Protein AF-A0A3D0CSY9-F1 (afdb_monomer_lite)

Secondary structure (DSSP, 8-state):
-PPP-----S-SHHHHHHHHHHHHHHHHHHHHTT--TTTS--------------TTT-TTHHHHHHHHHHHHHHS-------S--HHHHHHHHHHHHHHHHHHHHHHHHHHHHHHHHHHHHHHHHHTHHHHHHHHHHHHTTSHHHHT-TT--HHHHHTTHHHHHHHHHHHHHH---GGGGSTTSHHHHHHHHHHHHHHHTT--HHHHHHHHHHHHHHHHHHHHHHHTTT---HHHHHHHHHHHHHHHHHHHHHHHHHHHHHT-

Structure (mmCIF, N/CA/C/O backbone):
data_AF-A0A3D0CSY9-F1
#
_entry.id   AF-A0A3D0CSY9-F1
#
loop_
_atom_site.group_PDB
_atom_site.id
_atom_site.type_symbol
_atom_site.label_atom_id
_atom_site.label_alt_id
_atom_site.label_comp_id
_atom_site.label_asym_id
_atom_site.label_entity_id
_atom_site.label_seq_id
_atom_site.pdbx_PDB_ins_code
_atom_site.Cartn_x
_atom_site.Cartn_y
_atom_site.Cartn_z
_atom_site.occupancy
_atom_site.B_iso_or_equiv
_atom_site.auth_seq_id
_atom_site.auth_comp_id
_atom_site.auth_asym_id
_atom_site.auth_atom_id
_atom_site.pdbx_PDB_model_num
ATOM 1 N N . MET A 1 1 ? -2.923 -11.865 -42.324 1.00 27.36 1 MET A N 1
ATOM 2 C CA . MET A 1 1 ? -2.936 -10.669 -41.457 1.00 27.36 1 MET A CA 1
ATOM 3 C C . MET A 1 1 ? -1.795 -10.825 -40.469 1.00 27.36 1 MET A C 1
ATOM 5 O O . MET A 1 1 ? -1.829 -11.773 -39.698 1.00 27.36 1 MET A O 1
ATOM 9 N N . LEU A 1 2 ? -0.756 -9.997 -40.579 1.00 22.34 2 LEU A N 1
ATOM 10 C CA . LEU A 1 2 ? 0.413 -10.006 -39.688 1.00 22.34 2 LEU A CA 1
ATOM 11 C C . LEU A 1 2 ? 0.236 -8.920 -38.611 1.00 22.34 2 LEU A C 1
ATOM 13 O O . LEU A 1 2 ? -0.351 -7.880 -38.923 1.00 22.34 2 LEU A O 1
ATOM 17 N N . PRO A 1 3 ? 0.710 -9.123 -37.369 1.00 24.83 3 PRO A N 1
ATOM 18 C CA . PRO A 1 3 ? 0.638 -8.100 -36.336 1.00 24.83 3 PRO A CA 1
ATOM 19 C C . PRO A 1 3 ? 1.674 -7.002 -36.612 1.00 24.83 3 PRO A C 1
ATOM 21 O O . PRO A 1 3 ? 2.852 -7.275 -36.816 1.00 24.83 3 PRO A O 1
ATOM 24 N N . THR A 1 4 ? 1.217 -5.751 -36.636 1.00 26.97 4 THR A N 1
ATOM 25 C CA . THR A 1 4 ? 2.061 -4.549 -36.690 1.00 26.97 4 THR A CA 1
ATOM 26 C C . THR A 1 4 ? 2.245 -4.043 -35.264 1.00 26.97 4 THR A C 1
ATOM 28 O O . THR A 1 4 ? 1.255 -3.835 -34.564 1.00 26.97 4 THR A O 1
ATOM 31 N N . ILE A 1 5 ? 3.488 -3.859 -34.823 1.00 30.17 5 ILE A N 1
ATOM 32 C CA . ILE A 1 5 ? 3.811 -3.327 -33.493 1.00 30.17 5 ILE A CA 1
ATOM 33 C C . ILE A 1 5 ? 4.259 -1.877 -33.664 1.00 30.17 5 ILE A C 1
ATOM 35 O O . ILE A 1 5 ? 5.167 -1.586 -34.437 1.00 30.17 5 ILE A O 1
ATOM 39 N N . VAL A 1 6 ? 3.588 -0.967 -32.958 1.00 35.00 6 VAL A N 1
ATOM 40 C CA . VAL A 1 6 ? 3.852 0.476 -32.972 1.00 35.00 6 VAL A CA 1
ATOM 41 C C . VAL A 1 6 ? 4.365 0.876 -31.594 1.00 35.00 6 VAL A C 1
ATOM 43 O O . VAL A 1 6 ? 3.662 0.692 -30.603 1.00 35.00 6 VAL A O 1
ATOM 46 N N . VAL A 1 7 ? 5.564 1.455 -31.530 1.00 29.94 7 VAL A N 1
ATOM 47 C CA . VAL A 1 7 ? 6.061 2.154 -30.337 1.00 29.94 7 VAL A CA 1
ATOM 48 C C . VAL A 1 7 ? 5.553 3.596 -30.408 1.00 29.94 7 VAL A C 1
ATOM 50 O O . VAL A 1 7 ? 5.849 4.321 -31.358 1.00 29.94 7 VAL A O 1
ATOM 53 N N . VAL A 1 8 ? 4.718 4.003 -29.450 1.00 31.03 8 VAL A N 1
ATOM 54 C CA . VAL A 1 8 ? 4.188 5.372 -29.369 1.00 31.03 8 VAL A CA 1
ATOM 55 C C . VAL A 1 8 ? 5.077 6.185 -28.431 1.00 31.03 8 VAL A C 1
ATOM 57 O O . VAL A 1 8 ? 5.030 6.004 -27.220 1.00 31.03 8 VAL A O 1
ATOM 60 N N . SER A 1 9 ? 5.866 7.100 -28.995 1.00 29.17 9 SER A N 1
ATOM 61 C CA . SER A 1 9 ? 6.463 8.209 -28.243 1.00 29.17 9 SER A CA 1
ATOM 62 C C . SER A 1 9 ? 5.352 9.192 -27.848 1.00 29.17 9 SER A C 1
ATOM 64 O O . SER A 1 9 ? 4.488 9.520 -28.665 1.00 29.17 9 SER A O 1
ATOM 66 N N . SER A 1 10 ? 5.336 9.638 -26.592 1.00 29.31 10 SER A N 1
ATOM 67 C CA . SER A 1 10 ? 4.286 10.445 -25.950 1.00 29.31 10 SER A CA 1
ATOM 68 C C . SER A 1 10 ? 4.230 11.917 -26.406 1.00 29.31 10 SER A C 1
ATOM 70 O O . SER A 1 10 ? 4.013 12.824 -25.604 1.00 29.31 10 SER A O 1
ATOM 72 N N . HIS A 1 11 ? 4.350 12.175 -27.709 1.00 32.16 11 HIS A N 1
ATOM 73 C CA . HIS A 1 11 ? 4.111 13.484 -28.326 1.00 32.16 11 HIS A CA 1
ATOM 74 C C . HIS A 1 11 ? 3.136 13.357 -29.500 1.00 32.16 11 HIS A C 1
ATOM 76 O O . HIS A 1 11 ? 3.512 13.301 -30.669 1.00 32.16 11 HIS A O 1
ATOM 82 N N . VAL A 1 12 ? 1.845 13.305 -29.164 1.00 37.88 12 VAL A N 1
ATOM 83 C CA . VAL A 1 12 ? 0.735 13.226 -30.128 1.00 37.88 12 VAL A CA 1
ATOM 84 C C . VAL A 1 12 ? 0.585 14.530 -30.931 1.00 37.88 12 VAL A C 1
ATOM 86 O O . VAL A 1 12 ? 0.255 14.474 -32.110 1.00 37.88 12 VAL A O 1
ATOM 89 N N . GLU A 1 13 ? 0.934 15.689 -30.366 1.00 37.72 13 GLU A N 1
ATOM 90 C CA . GLU A 1 13 ? 0.784 16.992 -31.044 1.00 37.72 13 GLU A CA 1
ATOM 91 C C . GLU A 1 13 ? 1.859 17.268 -32.111 1.00 37.72 13 GLU A C 1
ATOM 93 O O . GLU A 1 13 ? 1.601 17.964 -33.090 1.00 37.72 13 GLU A O 1
ATOM 98 N N . ALA A 1 14 ? 3.041 16.650 -32.011 1.00 42.22 14 ALA A N 1
ATOM 99 C CA . ALA A 1 14 ? 4.079 16.774 -33.042 1.00 42.22 14 ALA A CA 1
ATOM 100 C C . ALA A 1 14 ? 3.733 16.005 -34.336 1.00 42.22 14 ALA A C 1
ATOM 102 O O . ALA A 1 14 ? 4.361 16.208 -35.376 1.00 42.22 14 ALA A O 1
ATOM 103 N N . ARG A 1 15 ? 2.735 15.114 -34.287 1.00 42.78 15 ARG A N 1
ATOM 104 C CA . ARG A 1 15 ? 2.403 14.184 -35.373 1.00 42.78 15 ARG A CA 1
ATOM 105 C C . ARG A 1 15 ? 1.514 14.806 -36.446 1.00 42.78 15 ARG A C 1
ATOM 107 O O . ARG A 1 15 ? 1.742 14.545 -37.623 1.00 42.78 15 ARG A O 1
ATOM 114 N N . GLU A 1 16 ? 0.558 15.657 -36.074 1.00 44.66 16 GLU A N 1
ATOM 115 C CA . GLU A 1 16 ? -0.307 16.339 -37.050 1.00 44.66 16 GLU A CA 1
ATOM 116 C C . GLU A 1 16 ? 0.480 17.364 -37.875 1.00 44.66 16 GLU A C 1
ATOM 118 O O . GLU A 1 16 ? 0.351 17.402 -39.098 1.00 44.66 16 GLU A O 1
ATOM 123 N N . GLY A 1 17 ? 1.386 18.110 -37.231 1.00 45.28 17 GLY A N 1
ATOM 124 C CA . GLY A 1 17 ? 2.279 19.047 -37.915 1.00 45.28 17 GLY A CA 1
ATOM 125 C C . GLY A 1 17 ? 3.259 18.356 -38.867 1.00 45.28 17 GLY A C 1
ATOM 126 O O . GLY A 1 17 ? 3.481 18.837 -39.977 1.00 45.28 17 GLY A O 1
ATOM 127 N N . LEU A 1 18 ? 3.807 17.200 -38.478 1.00 42.38 18 LEU A N 1
ATOM 128 C CA . LEU A 1 18 ? 4.742 16.445 -39.317 1.00 42.38 18 LEU A CA 1
ATOM 129 C C . LEU A 1 18 ? 4.043 15.795 -40.521 1.00 42.38 18 LEU A C 1
ATOM 131 O O . LEU A 1 18 ? 4.574 15.842 -41.627 1.00 42.38 18 LEU A O 1
ATOM 135 N N . VAL A 1 19 ? 2.840 15.242 -40.334 1.00 45.12 19 VAL A N 1
ATOM 136 C CA . VAL A 1 19 ? 2.043 14.669 -41.433 1.00 45.12 19 VAL A CA 1
ATOM 137 C C . VAL A 1 19 ? 1.603 15.758 -42.412 1.00 45.12 19 VAL A C 1
ATOM 139 O O . VAL A 1 19 ? 1.716 15.553 -43.618 1.00 45.12 19 VAL A O 1
ATOM 142 N N . ALA A 1 20 ? 1.179 16.927 -41.921 1.00 52.41 20 ALA A N 1
ATOM 143 C CA . ALA A 1 20 ? 0.855 18.072 -42.772 1.00 52.41 20 ALA A CA 1
ATOM 144 C C . ALA A 1 20 ? 2.084 18.561 -43.561 1.00 52.41 20 ALA A C 1
ATOM 146 O O . ALA A 1 20 ? 2.010 18.726 -44.775 1.00 52.41 20 ALA A O 1
ATOM 147 N N . THR A 1 21 ? 3.239 18.683 -42.898 1.00 49.97 21 THR A N 1
ATOM 148 C CA . THR A 1 21 ? 4.497 19.123 -43.528 1.00 49.97 21 THR A CA 1
ATOM 149 C C . THR A 1 21 ? 4.977 18.144 -44.602 1.00 49.97 21 THR A C 1
ATOM 151 O O . THR A 1 21 ? 5.416 18.561 -45.672 1.00 49.97 21 THR A O 1
ATOM 154 N N . LEU A 1 22 ? 4.872 16.836 -44.354 1.00 43.09 22 LEU A N 1
ATOM 155 C CA . LEU A 1 22 ? 5.245 15.805 -45.326 1.00 43.09 22 LEU A CA 1
ATOM 156 C C . LEU A 1 22 ? 4.270 15.751 -46.510 1.00 43.09 22 LEU A C 1
ATOM 158 O O . LEU A 1 22 ? 4.706 15.525 -47.640 1.00 43.09 22 LEU A O 1
ATOM 162 N N . ASN A 1 23 ? 2.978 16.011 -46.278 1.00 49.97 23 ASN A N 1
ATOM 163 C CA . ASN A 1 23 ? 1.992 16.143 -47.351 1.00 49.97 23 ASN A CA 1
ATOM 164 C C . ASN A 1 23 ? 2.289 17.357 -48.235 1.00 49.97 23 ASN A C 1
ATOM 166 O O . ASN A 1 23 ? 2.304 17.216 -49.456 1.00 49.97 23 ASN A O 1
ATOM 170 N N . ASP A 1 24 ? 2.588 18.512 -47.638 1.00 56.09 24 ASP A N 1
ATOM 171 C CA . ASP A 1 24 ? 2.917 19.738 -48.372 1.00 56.09 24 ASP A CA 1
ATOM 172 C C . ASP A 1 24 ? 4.216 19.586 -49.179 1.00 56.09 24 ASP A C 1
ATOM 174 O O . ASP A 1 24 ? 4.286 19.993 -50.341 1.00 56.09 24 ASP A O 1
ATOM 178 N N . GLN A 1 25 ? 5.231 18.926 -48.612 1.00 53.69 25 GLN A N 1
ATOM 179 C CA . GLN A 1 25 ? 6.481 18.624 -49.316 1.00 53.69 25 GLN A CA 1
ATOM 180 C C . GLN A 1 25 ? 6.276 17.639 -50.476 1.00 53.69 25 GLN A C 1
ATOM 182 O O . GLN A 1 25 ? 6.842 17.839 -51.553 1.00 53.69 25 GLN A O 1
ATOM 187 N N . CYS A 1 26 ? 5.431 16.617 -50.305 1.00 44.22 26 CYS A N 1
ATOM 188 C CA . CYS A 1 26 ? 5.071 15.704 -51.394 1.00 44.22 26 CYS A CA 1
ATOM 189 C C . CYS A 1 26 ? 4.273 16.413 -52.496 1.00 44.22 26 CYS A C 1
ATOM 191 O O . CYS A 1 26 ? 4.524 16.178 -53.679 1.00 44.22 26 CYS A O 1
ATOM 193 N N . HIS A 1 27 ? 3.359 17.316 -52.131 1.00 53.28 27 HIS A N 1
ATOM 194 C CA . HIS A 1 27 ? 2.588 18.108 -53.091 1.00 53.28 27 HIS A CA 1
ATOM 195 C C . HIS A 1 27 ? 3.493 19.035 -53.916 1.00 53.28 27 HIS A C 1
ATOM 197 O O . HIS A 1 27 ? 3.396 19.063 -55.145 1.00 53.28 27 HIS A O 1
ATOM 203 N N . GLY A 1 28 ? 4.430 19.732 -53.263 1.00 51.97 28 GLY A N 1
ATOM 204 C CA . GLY A 1 28 ? 5.412 20.588 -53.936 1.00 51.97 28 GLY A CA 1
ATOM 205 C C . GLY A 1 28 ? 6.369 19.812 -54.852 1.00 51.97 28 GLY A C 1
ATOM 206 O O . GLY A 1 28 ? 6.711 20.273 -55.945 1.00 51.97 28 GLY A O 1
ATOM 207 N N . ALA A 1 29 ? 6.756 18.595 -54.460 1.00 42.53 29 ALA A N 1
ATOM 208 C CA . ALA A 1 29 ? 7.585 17.721 -55.287 1.00 42.53 29 ALA A CA 1
ATOM 209 C C . ALA A 1 29 ? 6.836 17.200 -56.531 1.00 42.53 29 ALA A C 1
ATOM 211 O O . ALA A 1 29 ? 7.420 17.161 -57.611 1.00 42.53 29 ALA A O 1
ATOM 212 N N . CYS A 1 30 ? 5.540 16.878 -56.428 1.00 42.31 30 CYS A N 1
ATOM 213 C CA . CYS A 1 30 ? 4.738 16.452 -57.585 1.00 42.31 30 CYS A CA 1
ATOM 214 C C . CYS A 1 30 ? 4.553 17.588 -58.602 1.00 42.31 30 CYS A C 1
ATOM 216 O O . CYS A 1 30 ? 4.725 17.382 -59.804 1.00 42.31 30 CYS A O 1
ATOM 218 N N . GLN A 1 31 ? 4.296 18.808 -58.118 1.00 52.56 31 GLN A N 1
ATOM 219 C CA . GLN A 1 31 ? 4.140 19.987 -58.975 1.00 52.56 31 GLN A CA 1
ATOM 220 C C . GLN A 1 31 ? 5.432 20.360 -59.712 1.00 52.56 31 GLN A C 1
ATOM 222 O O . GLN A 1 31 ? 5.382 20.712 -60.889 1.00 52.56 31 GLN A O 1
ATOM 227 N N . SER A 1 32 ? 6.597 20.246 -59.061 1.00 45.41 32 SER A N 1
ATOM 228 C CA . SER A 1 32 ? 7.883 20.556 -59.709 1.00 45.41 32 SER A CA 1
ATOM 229 C C . SER A 1 32 ? 8.293 19.534 -60.779 1.00 45.41 32 SER A C 1
ATOM 231 O O . SER A 1 32 ? 9.067 19.867 -61.676 1.00 45.41 32 SER A O 1
ATOM 233 N N . LEU A 1 33 ? 7.729 18.323 -60.732 1.00 46.12 33 LEU A N 1
ATOM 234 C CA . LEU A 1 33 ? 7.946 17.252 -61.710 1.00 46.12 33 LEU A CA 1
ATOM 235 C C . LEU A 1 33 ? 6.864 17.186 -62.804 1.00 46.12 33 LEU A C 1
ATOM 237 O O . LEU A 1 33 ? 6.939 16.322 -63.675 1.00 46.12 33 LEU A O 1
ATOM 241 N N . GLY A 1 34 ? 5.873 18.087 -62.783 1.00 53.28 34 GLY A N 1
ATOM 242 C CA . GLY A 1 34 ? 4.778 18.113 -63.760 1.00 53.28 34 GLY A CA 1
ATOM 243 C C . GLY A 1 34 ? 3.809 16.931 -63.648 1.00 53.28 34 GLY A C 1
ATOM 244 O O . GLY A 1 34 ? 3.125 16.616 -64.620 1.00 53.28 34 GLY A O 1
ATOM 245 N N . LEU A 1 35 ? 3.771 16.268 -62.488 1.00 43.28 35 LEU A N 1
ATOM 246 C CA . LEU A 1 35 ? 2.858 15.163 -62.201 1.00 43.28 35 LEU A CA 1
ATOM 247 C C . LEU A 1 35 ? 1.544 15.708 -61.629 1.00 43.28 35 LEU A C 1
ATOM 249 O O . LEU A 1 35 ? 1.558 16.649 -60.831 1.00 43.28 35 LEU A O 1
ATOM 253 N N . ASP A 1 36 ? 0.415 15.114 -62.021 1.00 50.59 36 ASP A N 1
ATOM 254 C CA . ASP A 1 36 ? -0.891 15.471 -61.468 1.00 50.59 36 ASP A CA 1
ATOM 255 C C . ASP A 1 36 ? -0.938 15.059 -59.980 1.00 50.59 36 ASP A C 1
ATOM 257 O O . ASP A 1 36 ? -0.748 13.882 -59.663 1.00 50.59 36 ASP A O 1
ATOM 261 N N . PRO A 1 37 ? -1.183 15.987 -59.035 1.00 48.94 37 PRO A N 1
ATOM 262 C CA . PRO A 1 37 ? -1.260 15.661 -57.612 1.00 48.94 37 PRO A CA 1
ATOM 263 C C . PRO A 1 37 ? -2.362 14.650 -57.263 1.00 48.94 37 PRO A C 1
ATOM 265 O O . PRO A 1 37 ? -2.338 14.083 -56.173 1.00 48.94 37 PRO A O 1
ATOM 268 N N . SER A 1 38 ? -3.327 14.420 -58.161 1.00 54.28 38 SER A N 1
ATOM 269 C CA . SER A 1 38 ? -4.357 13.389 -58.009 1.00 54.28 38 SER A CA 1
ATOM 270 C C . SER A 1 38 ? -3.881 11.969 -58.362 1.00 54.28 38 SER A C 1
ATOM 272 O O . SER A 1 38 ? -4.489 11.008 -57.886 1.00 54.28 38 SER A O 1
ATOM 274 N N . ASP A 1 39 ? -2.761 11.829 -59.089 1.00 43.53 39 ASP A N 1
ATOM 275 C CA . ASP A 1 39 ? -2.081 10.550 -59.368 1.00 43.53 39 ASP A CA 1
ATOM 276 C C . ASP A 1 39 ? -1.127 10.126 -58.238 1.00 43.53 39 ASP A C 1
ATOM 278 O O . ASP A 1 39 ? -0.726 8.959 -58.159 1.00 43.53 39 ASP A O 1
ATOM 282 N N . ALA A 1 40 ? -0.792 11.039 -57.318 1.00 51.06 40 ALA A N 1
ATOM 283 C CA . ALA A 1 40 ? -0.202 10.682 -56.035 1.00 51.06 40 ALA A CA 1
ATOM 284 C C . ALA A 1 40 ? -1.276 9.942 -55.232 1.00 51.06 40 ALA A C 1
ATOM 286 O O . ALA A 1 40 ? -2.061 10.549 -54.502 1.00 51.06 40 ALA A O 1
ATOM 287 N N . GLY A 1 41 ? -1.367 8.625 -55.454 1.00 42.47 41 GLY A N 1
ATOM 288 C CA . GLY A 1 41 ? -2.376 7.763 -54.857 1.00 42.47 41 GLY A CA 1
ATOM 289 C C . GLY A 1 41 ? -2.563 8.129 -53.394 1.00 42.47 41 GLY A C 1
ATOM 290 O O . GLY A 1 41 ? -1.574 8.194 -52.661 1.00 42.47 41 GLY A O 1
ATOM 291 N N . ARG A 1 42 ? -3.818 8.429 -53.010 1.00 40.38 42 ARG A N 1
ATOM 292 C CA . ARG A 1 42 ? -4.222 8.723 -51.627 1.00 40.38 42 ARG A CA 1
ATOM 293 C C . ARG A 1 42 ? -3.364 7.867 -50.716 1.00 40.38 42 ARG A C 1
ATOM 295 O O . ARG A 1 42 ? -3.511 6.644 -50.770 1.00 40.38 42 ARG A O 1
ATOM 302 N N . VAL A 1 43 ? -2.473 8.494 -49.942 1.00 39.41 43 VAL A N 1
ATOM 303 C CA . VAL A 1 43 ? -1.757 7.815 -48.863 1.00 39.41 43 VAL A CA 1
ATOM 304 C C . VAL A 1 43 ? -2.846 7.065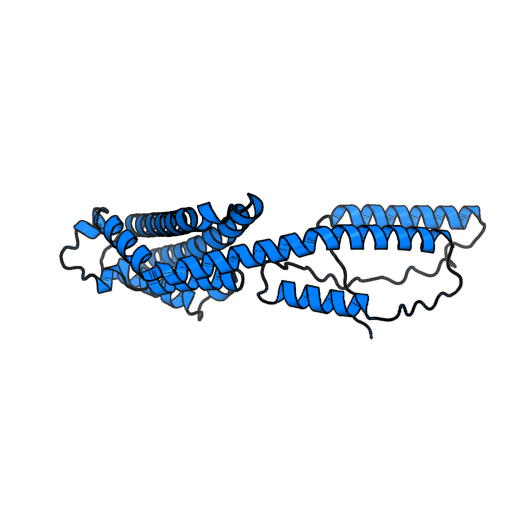 -48.124 1.00 39.41 43 VAL A C 1
ATOM 306 O O . VAL A 1 43 ? -3.759 7.697 -47.585 1.00 39.41 43 VAL A O 1
ATOM 309 N N . ALA A 1 44 ? -2.847 5.735 -48.267 1.00 32.56 44 ALA A N 1
ATOM 310 C CA . ALA A 1 44 ? -3.861 4.892 -47.669 1.00 32.56 44 ALA A CA 1
ATOM 311 C C . ALA A 1 44 ? -3.955 5.353 -46.225 1.00 32.56 44 ALA A C 1
ATOM 313 O O . ALA A 1 44 ? -2.909 5.515 -45.597 1.00 32.56 44 ALA A O 1
ATOM 314 N N . GLU A 1 45 ? -5.164 5.677 -45.770 1.00 33.81 45 GLU A N 1
ATOM 315 C CA . GLU A 1 45 ? -5.426 6.149 -44.418 1.00 33.81 45 GLU A CA 1
ATOM 316 C C . GLU A 1 45 ? -4.835 5.109 -43.461 1.00 33.81 45 GLU A C 1
ATOM 318 O O . GLU A 1 45 ? -5.443 4.086 -43.145 1.00 33.81 45 GLU A O 1
ATOM 323 N N . TYR A 1 46 ? -3.572 5.316 -43.096 1.00 34.53 46 TYR A N 1
ATOM 324 C CA . TYR A 1 46 ? -2.827 4.435 -42.236 1.00 34.53 46 TYR A CA 1
ATOM 325 C C . TYR A 1 46 ? -3.365 4.779 -40.866 1.00 34.53 46 TYR A C 1
ATOM 327 O O . TYR A 1 46 ? -2.966 5.768 -40.258 1.00 34.53 46 TYR A O 1
ATOM 335 N N . LYS A 1 47 ? -4.365 4.018 -40.428 1.00 28.50 47 LYS A N 1
ATOM 336 C CA . LYS A 1 47 ? -4.781 3.988 -39.034 1.00 28.50 47 LYS A CA 1
ATOM 337 C C . LYS A 1 47 ? -3.824 3.042 -38.322 1.00 28.50 47 LYS A C 1
ATOM 339 O O . LYS A 1 47 ? -4.057 1.833 -38.365 1.00 28.50 47 LYS A O 1
ATOM 344 N N . PRO A 1 48 ? -2.739 3.530 -37.691 1.00 32.34 48 PRO A N 1
ATOM 345 C CA . PRO A 1 48 ? -1.978 2.669 -36.812 1.00 32.34 48 PRO A CA 1
ATOM 346 C C . PRO A 1 48 ? -2.924 2.198 -35.710 1.00 32.34 48 PRO A C 1
ATOM 348 O O . PRO A 1 48 ? -3.582 3.007 -35.052 1.00 32.34 48 PRO A O 1
ATOM 351 N N . ALA A 1 49 ? -2.979 0.887 -35.493 1.00 29.78 49 ALA A N 1
ATOM 352 C CA . ALA A 1 49 ? -3.423 0.372 -34.214 1.00 29.78 49 ALA A CA 1
ATOM 353 C C . ALA A 1 49 ? -2.434 0.908 -33.170 1.00 29.78 49 ALA A C 1
ATOM 355 O O . ALA A 1 49 ? -1.300 0.441 -33.068 1.00 29.78 49 ALA A O 1
ATOM 356 N N . ALA A 1 50 ? -2.828 1.962 -32.459 1.00 31.88 50 ALA A N 1
ATOM 357 C CA . ALA A 1 50 ? -2.090 2.444 -31.310 1.00 31.88 50 ALA A CA 1
ATOM 358 C C . ALA A 1 50 ? -2.209 1.375 -30.223 1.00 31.88 50 ALA A C 1
ATOM 360 O O . ALA A 1 50 ? -3.223 1.282 -29.535 1.00 31.88 50 ALA A O 1
ATOM 361 N N . VAL A 1 51 ? -1.177 0.550 -30.074 1.00 36.78 51 VAL A N 1
ATOM 362 C CA . VAL A 1 51 ? -0.962 -0.120 -28.799 1.00 36.78 51 VAL A CA 1
ATOM 363 C C . VAL A 1 51 ? -0.400 0.962 -27.890 1.00 36.78 51 VAL A C 1
ATOM 365 O O . VAL A 1 51 ? 0.772 1.320 -27.977 1.00 36.78 51 VAL A O 1
ATOM 368 N N . VAL A 1 52 ? -1.267 1.548 -27.065 1.00 37.25 52 VAL A N 1
ATOM 369 C CA . VAL A 1 52 ? -0.821 2.292 -25.889 1.00 37.25 52 VAL A CA 1
ATOM 370 C C . VAL A 1 52 ? -0.170 1.249 -24.992 1.00 37.25 52 VAL A C 1
ATOM 372 O O . VAL A 1 52 ? -0.839 0.535 -24.248 1.00 37.25 52 VAL A O 1
ATOM 375 N N . LEU A 1 53 ? 1.140 1.084 -25.151 1.00 40.88 53 LEU A N 1
ATOM 376 C CA . LEU A 1 53 ? 1.940 0.387 -24.172 1.00 40.88 53 LEU A CA 1
ATOM 377 C C . LEU A 1 53 ? 1.945 1.314 -22.961 1.00 40.88 53 LEU A C 1
ATOM 379 O O . LEU A 1 53 ? 2.700 2.280 -22.905 1.00 40.88 53 LEU A O 1
ATOM 383 N N . ASP A 1 54 ? 1.078 1.015 -22.005 1.00 42.66 54 ASP A N 1
ATOM 384 C CA . ASP A 1 54 ? 1.323 1.332 -20.608 1.00 42.66 54 ASP A CA 1
ATOM 385 C C . ASP A 1 54 ? 1.969 0.082 -19.977 1.00 42.66 54 ASP A C 1
ATOM 387 O O . ASP A 1 54 ? 1.306 -0.694 -19.277 1.00 42.66 54 ASP A O 1
ATOM 391 N N . PRO A 1 55 ? 3.237 -0.243 -20.329 1.00 44.03 55 PRO A N 1
ATOM 392 C CA . PRO A 1 55 ? 3.852 -1.528 -20.000 1.00 44.03 55 PRO A CA 1
ATOM 393 C C . PRO A 1 55 ? 4.077 -1.691 -18.492 1.00 44.03 55 PRO A C 1
ATOM 395 O O . PRO A 1 55 ? 4.438 -2.778 -18.046 1.00 44.03 55 PRO A O 1
ATOM 398 N N . LEU A 1 56 ? 3.863 -0.628 -17.712 1.00 44.34 56 LEU A N 1
ATOM 399 C CA . LEU A 1 56 ? 4.028 -0.602 -16.264 1.00 44.34 56 LEU A CA 1
ATOM 400 C C . LEU A 1 56 ? 2.767 -1.046 -15.503 1.00 44.34 56 LEU A C 1
ATOM 402 O O . LEU A 1 56 ? 2.860 -1.353 -14.316 1.00 44.34 56 LEU A O 1
ATOM 406 N N . ILE A 1 57 ? 1.604 -1.149 -16.161 1.00 49.16 57 ILE A N 1
ATOM 407 C CA . ILE A 1 57 ? 0.334 -1.497 -15.492 1.00 49.16 57 ILE A CA 1
ATOM 408 C C . ILE A 1 57 ? -0.058 -2.976 -15.680 1.00 49.16 57 ILE A C 1
ATOM 410 O O . ILE A 1 57 ? -0.820 -3.526 -14.878 1.00 49.16 57 ILE A O 1
ATOM 414 N N . ALA A 1 58 ? 0.467 -3.665 -16.700 1.00 54.88 58 ALA A N 1
ATOM 415 C CA . ALA A 1 58 ? 0.111 -5.057 -16.982 1.00 54.88 58 ALA A CA 1
ATOM 416 C C . ALA A 1 58 ? 1.184 -6.060 -16.489 1.00 54.88 58 ALA A C 1
ATOM 418 O O . ALA A 1 58 ? 2.347 -5.936 -16.867 1.00 54.88 58 ALA A O 1
ATOM 419 N N . PRO A 1 59 ? 0.812 -7.113 -15.727 1.00 51.78 59 PRO A N 1
ATOM 420 C CA . PRO A 1 59 ? 1.739 -8.103 -15.161 1.00 51.78 59 PRO A CA 1
ATOM 421 C C . PRO A 1 59 ? 2.553 -8.865 -16.215 1.00 51.78 59 PRO A C 1
ATOM 423 O O . PRO A 1 59 ? 3.666 -9.293 -15.913 1.00 51.78 59 PRO A O 1
ATOM 426 N N . ASP A 1 60 ? 2.024 -8.968 -17.438 1.00 63.03 60 ASP A N 1
ATOM 427 C CA . ASP A 1 60 ? 2.643 -9.675 -18.563 1.00 63.03 60 ASP A CA 1
ATOM 428 C C . ASP A 1 60 ? 3.241 -8.715 -19.605 1.00 63.03 60 ASP A C 1
ATOM 430 O O . ASP A 1 60 ? 3.719 -9.164 -20.642 1.00 63.03 60 ASP A O 1
ATOM 434 N N . GLY A 1 61 ? 3.217 -7.396 -19.364 1.00 64.75 61 GLY A N 1
ATOM 435 C CA . GLY A 1 61 ? 3.585 -6.386 -20.363 1.00 64.75 61 GLY A CA 1
ATOM 436 C C . GLY A 1 61 ? 5.011 -6.553 -20.895 1.00 64.75 61 GLY A C 1
ATOM 437 O O . GLY A 1 61 ? 5.233 -6.476 -22.100 1.00 64.75 61 GLY A O 1
ATOM 438 N N . VAL A 1 62 ? 5.967 -6.875 -20.016 1.00 60.28 62 VAL A N 1
ATOM 439 C CA . VAL A 1 62 ? 7.365 -7.135 -20.403 1.00 60.28 62 VAL A CA 1
ATOM 440 C C . VAL A 1 62 ? 7.490 -8.429 -21.212 1.00 60.28 62 VAL A C 1
ATOM 442 O O . VAL A 1 62 ? 8.126 -8.423 -22.259 1.00 60.28 62 VAL A O 1
ATOM 445 N N . SER A 1 63 ? 6.845 -9.521 -20.794 1.00 65.69 63 SER A N 1
ATOM 446 C CA . SER A 1 63 ? 6.887 -10.796 -21.526 1.00 65.69 63 SER A CA 1
ATOM 447 C C . SER A 1 63 ? 6.171 -10.720 -22.879 1.00 65.69 63 SER A C 1
ATOM 449 O O . SER A 1 63 ? 6.628 -11.313 -23.853 1.00 65.69 63 SER A O 1
ATOM 451 N N . GLN A 1 64 ? 5.080 -9.956 -22.975 1.00 64.62 64 GLN A N 1
ATOM 452 C CA . GLN A 1 64 ? 4.398 -9.670 -24.238 1.00 64.62 64 GLN A CA 1
ATOM 453 C C . GLN A 1 64 ? 5.263 -8.808 -25.160 1.00 64.62 64 GLN A C 1
ATOM 455 O O . GLN A 1 64 ? 5.312 -9.078 -26.361 1.00 64.62 64 GLN A O 1
ATOM 460 N N . LEU A 1 65 ? 5.981 -7.819 -24.615 1.00 61.81 65 LEU A N 1
ATOM 461 C CA . LEU A 1 65 ? 6.952 -7.019 -25.363 1.00 61.81 65 LEU A CA 1
ATOM 462 C C . LEU A 1 65 ? 8.095 -7.901 -25.889 1.00 61.81 65 LEU A C 1
ATOM 464 O O . LEU A 1 65 ? 8.426 -7.835 -27.067 1.00 61.81 65 LEU A O 1
ATOM 468 N N . GLU A 1 66 ? 8.654 -8.775 -25.052 1.00 61.16 66 GLU A N 1
ATOM 469 C CA . GLU A 1 66 ? 9.722 -9.706 -25.436 1.00 61.16 66 GLU A CA 1
ATOM 470 C C . GLU A 1 66 ? 9.275 -10.701 -26.508 1.00 61.16 66 GLU A C 1
ATOM 472 O O . GLU A 1 66 ? 9.987 -10.892 -27.492 1.00 61.16 66 GLU A O 1
ATOM 477 N N . ALA A 1 67 ? 8.089 -11.297 -26.369 1.00 67.44 67 ALA A N 1
ATOM 478 C CA . ALA A 1 67 ? 7.528 -12.194 -27.377 1.00 67.44 67 ALA A CA 1
ATOM 479 C C . ALA A 1 67 ? 7.259 -11.462 -28.703 1.00 67.44 67 ALA A C 1
ATOM 481 O O . ALA A 1 67 ? 7.536 -11.993 -29.781 1.00 67.44 67 ALA A O 1
ATOM 482 N N . SER A 1 68 ? 6.772 -10.223 -28.623 1.00 65.12 68 SER A N 1
ATOM 483 C CA . SER A 1 68 ? 6.543 -9.347 -29.775 1.00 65.12 68 SER A CA 1
ATOM 484 C C . SER A 1 68 ? 7.853 -9.014 -30.497 1.00 65.12 68 SER A C 1
ATOM 486 O O . SER A 1 68 ? 7.931 -9.129 -31.718 1.00 65.12 68 SER A O 1
ATOM 488 N N . LEU A 1 69 ? 8.913 -8.693 -29.751 1.00 57.59 69 LEU A N 1
ATOM 489 C CA . LEU A 1 69 ? 10.244 -8.411 -30.292 1.00 57.59 69 LEU A CA 1
ATOM 490 C C . LEU A 1 69 ? 10.931 -9.657 -30.858 1.00 57.59 69 LEU A C 1
ATOM 492 O O . LEU A 1 69 ? 11.530 -9.584 -31.925 1.00 57.59 69 LEU A O 1
ATOM 496 N N . ALA A 1 70 ? 10.811 -10.812 -30.200 1.00 62.53 70 ALA A N 1
ATOM 497 C CA . ALA A 1 70 ? 11.331 -12.079 -30.714 1.00 62.53 70 ALA A CA 1
ATOM 498 C C . ALA A 1 70 ? 10.626 -12.496 -32.016 1.00 62.53 70 ALA A C 1
ATOM 500 O O . ALA A 1 70 ? 11.259 -13.021 -32.931 1.00 62.53 70 ALA A O 1
ATOM 501 N N . THR A 1 71 ? 9.325 -12.216 -32.126 1.00 65.56 71 THR A N 1
ATOM 502 C CA . THR A 1 71 ? 8.551 -12.429 -33.357 1.00 65.56 71 THR A CA 1
ATOM 503 C C . THR A 1 71 ? 8.998 -11.471 -34.463 1.00 65.56 71 THR A C 1
ATOM 505 O O . THR A 1 71 ? 9.184 -11.905 -35.595 1.00 65.56 71 THR A O 1
ATOM 508 N N . LEU A 1 72 ? 9.241 -10.194 -34.147 1.00 54.41 72 LEU A N 1
ATOM 509 C CA . LEU A 1 72 ? 9.784 -9.219 -35.102 1.00 54.41 72 LEU A CA 1
ATOM 510 C C . LEU A 1 72 ? 11.187 -9.601 -35.589 1.00 54.41 72 LEU A C 1
ATOM 512 O O . LEU A 1 72 ? 11.446 -9.550 -36.784 1.00 54.41 72 LEU A O 1
ATOM 516 N N . ALA A 1 73 ? 12.064 -10.044 -34.687 1.00 53.09 73 ALA A N 1
ATOM 517 C CA . ALA A 1 73 ? 13.429 -10.447 -35.018 1.00 53.09 73 ALA A CA 1
ATOM 518 C C . ALA A 1 73 ? 13.510 -11.756 -35.831 1.00 53.09 73 ALA A C 1
ATOM 520 O O . ALA A 1 73 ? 14.537 -12.027 -36.450 1.00 53.09 73 ALA A O 1
ATOM 521 N N . SER A 1 74 ? 12.455 -12.582 -35.818 1.00 49.53 74 SER A N 1
ATOM 522 C CA . SER A 1 74 ? 12.401 -13.880 -36.514 1.00 49.53 74 SER A CA 1
ATOM 523 C C . SER A 1 74 ? 11.503 -13.895 -37.755 1.00 49.53 74 SER A C 1
ATOM 525 O O . SER A 1 74 ? 11.545 -14.859 -38.524 1.00 49.53 74 SER A O 1
ATOM 527 N N . ALA A 1 75 ? 10.703 -12.850 -37.982 1.00 44.28 75 ALA A N 1
ATOM 528 C CA . ALA A 1 75 ? 9.881 -12.735 -39.176 1.00 44.28 75 ALA A CA 1
ATOM 529 C C . ALA A 1 75 ? 10.762 -12.401 -40.397 1.00 44.28 75 ALA A C 1
ATOM 531 O O . ALA A 1 75 ? 11.515 -11.426 -40.356 1.00 44.28 75 ALA A O 1
ATOM 532 N N . PRO A 1 76 ? 10.678 -13.161 -41.508 1.00 37.59 76 PRO A N 1
ATOM 533 C CA . PRO A 1 76 ? 11.350 -12.767 -42.738 1.00 37.59 76 PRO A CA 1
ATOM 534 C C . PRO A 1 76 ? 10.754 -11.435 -43.227 1.00 37.59 76 PRO A C 1
ATOM 536 O O . PRO A 1 76 ? 9.526 -11.289 -43.219 1.00 37.59 76 PRO A O 1
ATOM 539 N N . PRO A 1 77 ? 11.574 -10.469 -43.676 1.00 39.72 77 PRO A N 1
ATOM 540 C CA . PRO A 1 77 ? 11.073 -9.209 -44.204 1.00 39.72 77 PRO A CA 1
ATOM 541 C C . PRO A 1 77 ? 10.315 -9.482 -45.507 1.00 39.72 77 PRO A C 1
ATOM 543 O O . PRO A 1 77 ? 10.903 -9.629 -46.576 1.00 39.72 77 PRO A O 1
ATOM 546 N N . VAL A 1 78 ? 8.986 -9.573 -45.437 1.00 37.44 78 VAL A N 1
ATOM 547 C CA . VAL A 1 78 ? 8.136 -9.597 -46.632 1.00 37.44 78 VAL A CA 1
ATOM 548 C C . VAL A 1 78 ? 7.867 -8.151 -47.024 1.00 37.44 78 VAL A C 1
ATOM 550 O O . VAL A 1 78 ? 6.821 -7.585 -46.716 1.00 37.44 78 VAL A O 1
ATOM 553 N N . ILE A 1 79 ? 8.839 -7.541 -47.697 1.00 35.72 79 ILE A N 1
ATOM 554 C CA . ILE A 1 79 ? 8.658 -6.246 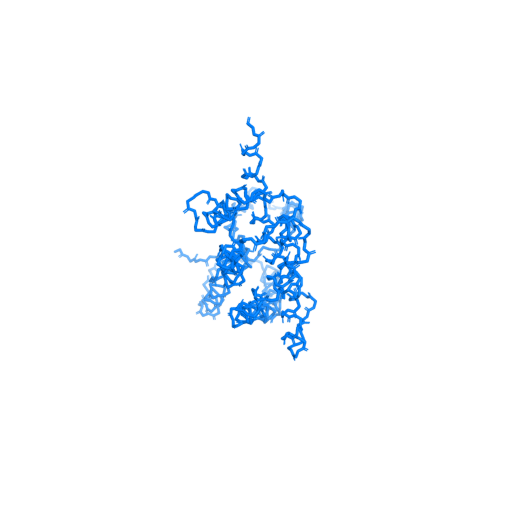-48.349 1.00 35.72 79 ILE A CA 1
ATOM 555 C C . ILE A 1 79 ? 8.381 -6.529 -49.826 1.00 35.72 79 ILE A C 1
ATOM 557 O O . ILE A 1 79 ? 9.282 -6.857 -50.594 1.00 35.72 79 ILE A O 1
ATOM 561 N N . THR A 1 80 ? 7.115 -6.433 -50.235 1.00 37.03 80 THR A N 1
ATOM 562 C CA . THR A 1 80 ? 6.781 -6.382 -51.666 1.00 37.03 80 THR A CA 1
ATOM 563 C C . THR A 1 80 ? 7.011 -4.945 -52.128 1.00 37.03 80 THR A C 1
ATOM 565 O O . THR A 1 80 ? 6.166 -4.082 -51.911 1.00 37.03 80 THR A O 1
ATOM 568 N N . ILE A 1 81 ? 8.191 -4.669 -52.693 1.00 37.56 81 ILE A N 1
ATOM 569 C CA . ILE A 1 81 ? 8.578 -3.339 -53.185 1.00 37.56 81 ILE A CA 1
ATOM 570 C C . ILE A 1 81 ? 8.120 -3.204 -54.641 1.00 37.56 81 ILE A C 1
ATOM 572 O O . ILE A 1 81 ? 8.806 -3.636 -55.566 1.00 37.56 81 ILE A O 1
ATOM 576 N N . THR A 1 82 ? 6.969 -2.578 -54.872 1.00 43.88 82 THR A N 1
ATOM 577 C CA . THR A 1 82 ? 6.681 -1.932 -56.162 1.00 43.88 82 THR A CA 1
ATOM 578 C C . THR A 1 82 ? 7.451 -0.617 -56.200 1.00 43.88 82 THR A C 1
ATOM 580 O O . THR A 1 82 ? 7.093 0.294 -55.465 1.00 43.88 82 THR A O 1
ATOM 583 N N . GLN A 1 83 ? 8.539 -0.583 -56.986 1.00 45.81 83 GLN A N 1
ATOM 584 C CA . GLN A 1 83 ? 9.421 0.561 -57.296 1.00 45.81 83 GLN A CA 1
ATOM 585 C C . GLN A 1 83 ? 9.120 1.845 -56.505 1.00 45.81 83 GLN A C 1
ATOM 587 O O . GLN A 1 83 ? 8.467 2.761 -56.999 1.00 45.81 83 GLN A O 1
ATOM 592 N N . SER A 1 84 ? 9.625 1.895 -55.272 1.00 50.75 84 SER A N 1
ATOM 593 C CA . SER A 1 84 ? 9.526 3.056 -54.395 1.00 50.75 84 SER A CA 1
ATOM 594 C C . SER A 1 84 ? 10.919 3.630 -54.143 1.00 50.75 84 SER A C 1
ATOM 596 O O . SER A 1 84 ? 11.916 2.912 -54.082 1.00 50.75 84 SER A O 1
ATOM 598 N N . ASN A 1 85 ? 10.959 4.955 -54.080 1.00 65.00 85 ASN A N 1
ATOM 599 C CA . ASN A 1 85 ? 12.105 5.859 -54.055 1.00 65.00 85 ASN A CA 1
ATOM 600 C C . ASN A 1 85 ? 13.285 5.386 -53.174 1.00 65.00 85 ASN A C 1
ATOM 602 O O . ASN A 1 85 ? 13.100 5.096 -51.996 1.00 65.00 85 ASN A O 1
ATOM 606 N N . ARG A 1 86 ? 14.523 5.412 -53.691 1.00 69.19 86 ARG A N 1
ATOM 607 C CA . ARG A 1 86 ? 15.763 5.126 -52.929 1.00 69.19 86 ARG A CA 1
ATOM 608 C C . ARG A 1 86 ? 15.854 5.913 -51.610 1.00 69.19 86 ARG A C 1
ATOM 610 O O . ARG A 1 86 ? 16.283 5.368 -50.601 1.00 69.19 86 ARG A O 1
ATOM 617 N N . LEU A 1 87 ? 15.361 7.152 -51.613 1.00 68.19 87 LEU A N 1
ATOM 618 C CA . LEU A 1 87 ? 15.274 8.021 -50.435 1.00 68.19 87 LEU A CA 1
ATOM 619 C C . LEU A 1 87 ? 14.353 7.468 -49.337 1.00 68.19 87 LEU A C 1
ATOM 621 O O . LEU A 1 87 ? 14.634 7.646 -48.159 1.00 68.19 87 LEU A O 1
ATOM 625 N N . GLN A 1 88 ? 13.269 6.771 -49.693 1.00 71.25 88 GLN A N 1
ATOM 626 C CA . GLN A 1 88 ? 12.409 6.134 -48.693 1.00 71.25 88 GLN A CA 1
ATOM 627 C C . GLN A 1 88 ? 13.133 4.968 -48.023 1.00 71.25 88 GLN A C 1
ATOM 629 O O . GLN A 1 88 ? 13.042 4.825 -46.812 1.00 71.25 88 GLN A O 1
ATOM 634 N N . HIS A 1 89 ? 13.891 4.172 -48.781 1.00 75.81 89 HIS A N 1
ATOM 635 C CA . HIS A 1 89 ? 14.682 3.080 -48.211 1.00 75.81 89 HIS A CA 1
ATOM 636 C C . HIS A 1 89 ? 15.759 3.573 -47.234 1.00 75.81 89 HIS A C 1
ATOM 638 O O . HIS A 1 89 ? 15.925 2.965 -46.182 1.00 75.81 89 HIS A O 1
ATOM 644 N N . GLU A 1 90 ? 16.443 4.676 -47.548 1.00 78.25 90 GLU A N 1
ATOM 645 C CA . GLU A 1 90 ? 17.445 5.285 -46.659 1.00 78.25 90 GLU A CA 1
ATOM 646 C C . GLU A 1 90 ? 16.790 5.834 -45.372 1.00 78.25 90 GLU A C 1
ATOM 648 O O . GLU A 1 90 ? 17.232 5.502 -44.274 1.00 78.25 90 GLU A O 1
ATOM 653 N N . LEU A 1 91 ? 15.659 6.547 -45.483 1.00 77.94 91 LEU A N 1
ATOM 654 C CA 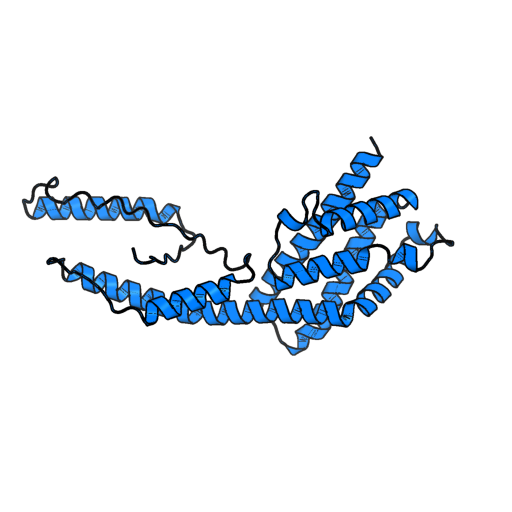. LEU A 1 91 ? 14.905 7.041 -44.319 1.00 77.94 91 LEU A CA 1
ATOM 655 C C . LEU A 1 91 ? 14.342 5.914 -43.436 1.00 77.94 91 LEU A C 1
ATOM 657 O O . LEU A 1 91 ? 14.319 6.041 -42.212 1.00 77.94 91 LEU A O 1
ATOM 661 N N . TYR A 1 92 ? 13.876 4.812 -44.035 1.00 78.69 92 TYR A N 1
ATOM 662 C CA . TYR A 1 92 ? 13.406 3.652 -43.273 1.00 78.69 92 TYR A CA 1
ATOM 663 C C . TYR A 1 92 ? 14.549 2.955 -42.532 1.00 78.69 92 TYR A C 1
ATOM 665 O O . TYR A 1 92 ? 14.358 2.580 -41.378 1.00 78.69 92 TYR A O 1
ATOM 673 N N . ALA A 1 93 ? 15.723 2.823 -43.154 1.00 78.06 93 ALA A N 1
ATOM 674 C CA . ALA A 1 93 ? 16.886 2.205 -42.521 1.00 78.06 93 ALA A CA 1
ATOM 675 C C . ALA A 1 93 ? 17.376 3.013 -41.306 1.00 78.06 93 ALA A C 1
ATOM 677 O O . ALA A 1 93 ? 17.598 2.438 -40.243 1.00 78.06 93 ALA A O 1
ATOM 678 N N . GLU A 1 94 ? 17.464 4.342 -41.421 1.00 82.00 94 GLU A N 1
ATOM 679 C CA . GLU A 1 94 ? 17.836 5.217 -40.297 1.00 82.00 94 GLU A CA 1
ATOM 680 C C . GLU A 1 94 ? 16.812 5.156 -39.151 1.00 82.00 94 GLU A C 1
ATOM 682 O O . GLU A 1 94 ? 17.174 5.131 -37.971 1.00 82.00 94 GLU A O 1
ATOM 687 N N . ALA A 1 95 ? 15.516 5.113 -39.480 1.00 79.56 95 ALA A N 1
ATOM 688 C CA . ALA A 1 95 ? 14.458 4.983 -38.482 1.00 79.56 95 ALA A CA 1
ATOM 689 C C . ALA A 1 95 ? 14.502 3.624 -37.762 1.00 79.56 95 ALA A C 1
ATOM 691 O O . ALA A 1 95 ? 14.272 3.566 -36.553 1.00 79.56 95 ALA A O 1
ATOM 692 N N . GLU A 1 96 ? 14.802 2.546 -38.488 1.00 80.38 96 GLU A N 1
ATOM 693 C CA . GLU A 1 96 ? 14.952 1.202 -37.931 1.00 80.38 96 GLU A CA 1
ATOM 694 C C . GLU A 1 96 ? 16.167 1.116 -37.000 1.00 80.38 96 GLU A C 1
ATOM 696 O O . GLU A 1 96 ? 16.031 0.651 -35.870 1.00 80.38 96 GLU A O 1
ATOM 701 N N . GLU A 1 97 ? 17.321 1.640 -37.419 1.00 83.31 97 GLU A N 1
ATOM 702 C CA . GLU A 1 97 ? 18.537 1.674 -36.598 1.00 83.31 97 GLU A CA 1
ATOM 703 C C . GLU A 1 97 ? 18.311 2.446 -35.291 1.00 83.31 97 GLU A C 1
ATOM 705 O O . GLU A 1 97 ? 18.614 1.942 -34.206 1.00 83.31 97 GLU A O 1
ATOM 710 N N . ARG A 1 98 ? 17.673 3.621 -35.370 1.00 81.25 98 ARG A N 1
ATOM 711 C CA . ARG A 1 98 ? 17.337 4.431 -34.193 1.00 81.25 98 ARG A CA 1
ATOM 712 C C . ARG A 1 98 ? 16.365 3.721 -33.250 1.00 81.25 98 ARG A C 1
ATOM 714 O O . ARG A 1 98 ? 16.526 3.795 -32.032 1.00 81.25 98 ARG A O 1
ATOM 721 N N . LEU A 1 99 ? 15.364 3.028 -33.793 1.00 77.94 99 LEU A N 1
ATOM 722 C CA . LEU A 1 99 ? 14.411 2.258 -32.994 1.00 77.94 99 LEU A CA 1
ATOM 723 C C . LEU A 1 99 ? 15.100 1.080 -32.289 1.00 77.94 99 LEU A C 1
ATOM 725 O O . LEU A 1 99 ? 14.825 0.819 -31.118 1.00 77.94 99 LEU A O 1
ATOM 729 N N . VAL A 1 100 ? 16.001 0.378 -32.980 1.00 80.25 100 VAL A N 1
ATOM 730 C CA . VAL A 1 100 ? 16.785 -0.723 -32.405 1.00 80.25 100 VAL A CA 1
ATOM 731 C C . VAL A 1 100 ? 17.696 -0.215 -31.288 1.00 80.25 100 VAL A C 1
ATOM 733 O O . VAL A 1 100 ? 17.744 -0.834 -30.221 1.00 80.25 100 VAL A O 1
ATOM 736 N N . GLU A 1 101 ? 18.375 0.915 -31.485 1.00 81.88 101 GLU A N 1
ATOM 737 C CA . GLU A 1 101 ? 19.206 1.547 -30.455 1.00 81.88 101 GLU A CA 1
ATOM 738 C C . GLU A 1 101 ? 18.374 1.916 -29.214 1.00 81.88 101 GLU A C 1
ATOM 740 O O . GLU A 1 101 ? 18.715 1.531 -28.091 1.00 81.88 101 GLU A O 1
ATOM 745 N N . GLU A 1 102 ? 17.227 2.575 -29.407 1.00 78.00 102 GLU A N 1
ATOM 746 C CA . GLU A 1 102 ? 16.323 2.954 -28.319 1.00 78.00 102 GLU A CA 1
ATOM 747 C C . GLU A 1 102 ? 15.821 1.721 -27.551 1.00 78.00 102 GLU A C 1
ATOM 749 O O . GLU A 1 102 ? 15.967 1.642 -26.328 1.00 78.00 102 GLU A O 1
ATOM 754 N N . LEU A 1 103 ? 15.325 0.697 -28.251 1.00 79.25 103 LEU A N 1
ATOM 755 C CA . LEU A 1 103 ? 14.852 -0.544 -27.630 1.00 79.25 103 LEU A CA 1
ATOM 756 C C . LEU A 1 103 ? 15.961 -1.276 -26.861 1.00 79.25 103 LEU A C 1
ATOM 758 O O . LEU A 1 103 ? 15.705 -1.818 -25.781 1.00 79.25 103 LEU A O 1
ATOM 762 N N . THR A 1 104 ? 17.197 -1.242 -27.365 1.00 82.88 104 THR A N 1
ATOM 763 C CA . THR A 1 104 ? 18.363 -1.854 -26.707 1.00 82.88 104 THR A CA 1
ATOM 764 C C . THR A 1 104 ? 18.661 -1.206 -25.352 1.00 82.88 104 THR A C 1
ATOM 766 O O . THR A 1 104 ? 19.137 -1.884 -24.441 1.00 82.88 104 THR A O 1
ATOM 769 N N . THR A 1 105 ? 18.328 0.075 -25.172 1.00 83.38 105 THR A N 1
ATOM 770 C CA . THR A 1 105 ? 18.490 0.780 -23.888 1.00 83.38 105 THR A CA 1
ATOM 771 C C . THR A 1 105 ? 17.267 0.660 -22.973 1.00 83.38 105 THR A C 1
ATOM 773 O O . THR A 1 105 ? 17.415 0.470 -21.762 1.00 83.38 105 THR A O 1
ATOM 776 N N . VAL A 1 106 ? 16.055 0.705 -23.535 1.00 82.94 106 VAL A N 1
ATOM 777 C CA . VAL A 1 106 ? 14.797 0.709 -22.772 1.00 82.94 106 VAL A CA 1
ATOM 778 C C . VAL A 1 106 ? 14.493 -0.660 -22.160 1.00 82.94 106 VAL A C 1
ATOM 780 O O . VAL A 1 106 ? 14.098 -0.739 -20.996 1.00 82.94 106 VAL A O 1
ATOM 783 N N . ILE A 1 107 ? 14.706 -1.760 -22.891 1.00 83.25 107 ILE A N 1
ATOM 784 C CA . ILE A 1 107 ? 14.348 -3.107 -22.411 1.00 83.25 107 ILE A CA 1
ATOM 785 C C . ILE A 1 107 ? 15.127 -3.498 -21.143 1.00 83.25 107 ILE A C 1
ATOM 787 O O . ILE A 1 107 ? 14.490 -3.936 -20.178 1.00 83.25 107 ILE A O 1
ATOM 791 N N . PRO A 1 108 ? 16.466 -3.335 -21.063 1.00 89.31 108 PRO A N 1
ATOM 792 C CA . PRO A 1 108 ? 17.198 -3.601 -19.827 1.00 89.31 108 PRO A CA 1
ATOM 793 C C . PRO A 1 108 ? 16.716 -2.746 -18.652 1.00 89.31 108 PRO A C 1
ATOM 795 O O . PRO A 1 108 ? 16.610 -3.260 -17.538 1.00 89.31 108 PRO A O 1
ATOM 798 N N . ALA A 1 109 ? 16.379 -1.474 -18.890 1.00 86.44 109 ALA A N 1
ATOM 799 C CA . ALA A 1 109 ? 15.854 -0.587 -17.854 1.00 86.44 109 ALA A CA 1
ATOM 800 C C . ALA A 1 109 ? 14.490 -1.066 -17.329 1.00 86.44 109 ALA A C 1
ATOM 802 O O . ALA A 1 109 ? 14.299 -1.150 -16.116 1.00 86.44 109 ALA A O 1
ATOM 803 N N . LEU A 1 110 ? 13.575 -1.465 -18.219 1.00 86.88 110 LEU A N 1
ATOM 804 C CA . LEU A 1 110 ? 12.270 -2.020 -17.844 1.00 86.88 110 LEU A CA 1
ATOM 805 C C . LEU A 1 110 ? 12.396 -3.350 -17.092 1.00 86.88 110 LEU A C 1
ATOM 807 O O . LEU A 1 110 ? 11.714 -3.555 -16.088 1.00 86.88 110 LEU A O 1
ATOM 811 N N . ARG A 1 111 ? 13.294 -4.246 -17.524 1.00 88.81 111 ARG A N 1
ATOM 812 C CA . ARG A 1 111 ? 13.582 -5.499 -16.803 1.00 88.81 111 ARG A CA 1
ATOM 813 C C . ARG A 1 111 ? 14.098 -5.224 -15.399 1.00 88.81 111 ARG A C 1
ATOM 815 O O . ARG A 1 111 ? 13.638 -5.840 -14.443 1.00 88.81 111 ARG A O 1
ATOM 822 N N . ARG A 1 112 ? 15.039 -4.291 -15.271 1.00 91.81 112 ARG A N 1
ATOM 823 C CA . ARG A 1 112 ? 15.619 -3.925 -13.980 1.00 91.81 112 ARG A CA 1
ATOM 824 C C . ARG A 1 112 ? 14.566 -3.331 -13.043 1.00 91.81 112 ARG A C 1
ATOM 826 O O . ARG A 1 112 ? 14.460 -3.758 -11.898 1.00 91.81 112 ARG A O 1
ATOM 833 N N . LEU A 1 113 ? 13.722 -2.443 -13.563 1.00 92.31 113 LEU A N 1
ATOM 834 C CA . LEU A 1 113 ? 12.591 -1.889 -12.827 1.00 92.31 113 LEU A CA 1
ATOM 835 C C . LEU A 1 113 ? 11.612 -2.978 -12.372 1.00 92.31 113 LEU A C 1
ATOM 837 O O . LEU A 1 113 ? 11.183 -2.988 -11.220 1.00 92.31 113 LEU A O 1
ATOM 841 N N . ARG A 1 114 ? 11.297 -3.935 -13.251 1.00 92.56 114 ARG A N 1
ATOM 842 C CA . ARG A 1 114 ? 10.445 -5.078 -12.914 1.00 92.56 114 ARG A CA 1
ATOM 843 C C . ARG A 1 114 ? 11.029 -5.904 -11.768 1.00 92.56 114 ARG A C 1
ATOM 845 O O . ARG A 1 114 ? 10.287 -6.257 -10.856 1.00 92.56 114 ARG A O 1
ATOM 852 N N . VAL A 1 115 ? 12.333 -6.179 -11.796 1.00 93.88 115 VAL A N 1
ATOM 853 C CA . VAL A 1 115 ? 13.034 -6.868 -10.701 1.00 93.88 115 VAL A CA 1
ATOM 854 C C . VAL A 1 115 ? 12.940 -6.059 -9.407 1.00 93.88 115 VAL A C 1
ATOM 856 O O . VAL A 1 115 ? 12.556 -6.617 -8.390 1.00 93.88 115 VAL A O 1
ATOM 859 N N . ALA A 1 116 ? 13.170 -4.743 -9.444 1.00 93.56 116 ALA A N 1
ATOM 860 C CA . ALA A 1 116 ? 13.069 -3.892 -8.255 1.00 93.56 116 ALA A CA 1
ATOM 861 C C . ALA A 1 116 ? 11.664 -3.908 -7.616 1.00 93.56 116 ALA A C 1
ATOM 863 O O . ALA A 1 116 ? 11.540 -3.935 -6.391 1.00 93.56 116 ALA A O 1
ATOM 864 N N . LEU A 1 117 ? 10.599 -3.926 -8.429 1.00 95.12 117 LEU A N 1
ATOM 865 C CA . LEU A 1 117 ? 9.218 -4.057 -7.947 1.00 95.12 117 LEU A CA 1
ATOM 866 C C . LEU A 1 117 ? 8.958 -5.420 -7.288 1.00 95.12 117 LEU A C 1
ATOM 868 O O . LEU A 1 117 ? 8.318 -5.482 -6.236 1.00 95.12 117 LEU A O 1
ATOM 872 N N . LEU A 1 118 ? 9.454 -6.504 -7.892 1.00 95.69 118 LEU A N 1
ATOM 873 C CA . LEU A 1 118 ? 9.310 -7.860 -7.356 1.00 95.69 118 LEU A CA 1
ATOM 874 C C . LEU A 1 118 ? 10.093 -8.035 -6.052 1.00 95.69 118 LEU A C 1
ATOM 876 O O . LEU A 1 118 ? 9.525 -8.508 -5.070 1.00 95.69 118 LEU A O 1
ATOM 880 N N . ASP A 1 119 ? 11.337 -7.563 -6.008 1.00 95.75 119 ASP A N 1
ATOM 881 C CA . ASP A 1 119 ? 12.173 -7.587 -4.808 1.00 95.75 119 ASP A CA 1
ATOM 882 C C . ASP A 1 119 ? 11.503 -6.823 -3.660 1.00 95.75 119 ASP A C 1
ATOM 884 O O . ASP A 1 119 ? 11.410 -7.325 -2.541 1.00 95.75 119 ASP A O 1
ATOM 888 N N . ALA A 1 120 ? 10.968 -5.627 -3.931 1.00 97.06 120 ALA A N 1
ATOM 889 C CA . ALA A 1 120 ? 10.238 -4.850 -2.932 1.00 97.06 120 ALA A CA 1
ATOM 890 C C . ALA A 1 120 ? 8.995 -5.589 -2.409 1.00 97.06 120 ALA A C 1
ATOM 892 O O . ALA A 1 120 ? 8.727 -5.568 -1.204 1.00 97.06 120 ALA A O 1
ATOM 893 N N . ALA A 1 121 ? 8.249 -6.255 -3.293 1.00 97.88 121 ALA A N 1
ATOM 894 C CA . ALA A 1 121 ? 7.090 -7.052 -2.910 1.00 97.88 121 ALA A CA 1
ATOM 895 C C . ALA A 1 121 ? 7.483 -8.237 -2.015 1.00 97.88 121 ALA A C 1
ATOM 897 O O . ALA A 1 121 ? 6.834 -8.481 -0.997 1.00 97.88 121 ALA A O 1
ATOM 898 N N . ASP A 1 122 ? 8.559 -8.939 -2.367 1.00 97.81 122 ASP A N 1
ATOM 899 C CA . ASP A 1 122 ? 9.061 -10.087 -1.614 1.00 97.81 122 ASP A CA 1
ATOM 900 C C . ASP A 1 122 ? 9.595 -9.675 -0.241 1.00 97.81 122 ASP A C 1
ATOM 902 O O . ASP A 1 122 ? 9.275 -10.324 0.755 1.00 97.81 122 ASP A O 1
ATOM 906 N N . ILE A 1 123 ? 10.321 -8.557 -0.161 1.00 97.75 123 ILE A N 1
ATOM 907 C CA . ILE A 1 123 ? 10.774 -7.966 1.105 1.00 97.75 123 ILE A CA 1
ATOM 908 C C . ILE A 1 123 ? 9.576 -7.662 2.012 1.00 97.75 123 ILE A C 1
ATOM 910 O O . ILE A 1 123 ? 9.580 -8.035 3.185 1.00 97.75 123 ILE A O 1
ATOM 914 N N . ILE A 1 124 ? 8.542 -6.992 1.489 1.00 98.25 124 ILE A N 1
ATOM 915 C CA . ILE A 1 124 ? 7.356 -6.639 2.283 1.00 98.25 124 ILE A CA 1
ATOM 916 C C . ILE A 1 124 ? 6.621 -7.895 2.758 1.00 98.25 124 ILE A C 1
ATOM 918 O O . ILE A 1 124 ? 6.207 -7.942 3.915 1.00 98.25 124 ILE A O 1
ATOM 922 N N . GLU A 1 125 ? 6.462 -8.908 1.903 1.00 98.25 125 GLU A N 1
ATOM 923 C CA . GLU A 1 125 ? 5.766 -10.139 2.284 1.00 98.25 125 GLU A CA 1
ATOM 924 C C . GLU A 1 125 ? 6.540 -10.924 3.354 1.00 98.25 125 GLU A C 1
ATOM 926 O O . GLU A 1 125 ? 5.943 -11.376 4.334 1.00 98.25 125 GLU A O 1
ATOM 931 N N . GLN A 1 126 ? 7.865 -11.036 3.216 1.00 98.12 126 GLN A N 1
ATOM 932 C CA . GLN A 1 126 ? 8.728 -11.708 4.195 1.00 98.12 126 GLN A CA 1
ATOM 933 C C . GLN A 1 126 ? 8.707 -10.998 5.556 1.00 98.12 126 GLN A C 1
ATOM 935 O O . GLN A 1 126 ? 8.596 -11.643 6.600 1.00 98.12 126 GLN A O 1
ATOM 940 N N . GLU A 1 127 ? 8.734 -9.666 5.551 1.00 98.19 127 GLU A N 1
ATOM 941 C CA . GLU A 1 127 ? 8.754 -8.833 6.757 1.00 98.19 127 GLU A CA 1
ATOM 942 C C . GLU A 1 127 ? 7.349 -8.493 7.287 1.00 98.19 127 GLU A C 1
ATOM 944 O O . GLU A 1 127 ? 7.215 -7.770 8.276 1.00 98.19 127 GLU A O 1
ATOM 949 N N . ARG A 1 128 ? 6.273 -9.008 6.674 1.00 98.12 128 ARG A N 1
ATOM 950 C CA . ARG A 1 128 ? 4.886 -8.585 6.949 1.00 98.12 128 ARG A CA 1
ATOM 951 C C . ARG A 1 128 ? 4.510 -8.647 8.427 1.00 98.12 128 ARG A C 1
ATOM 953 O O . ARG A 1 128 ? 3.900 -7.717 8.950 1.00 98.12 128 ARG A O 1
ATOM 960 N N . ARG A 1 129 ? 4.871 -9.732 9.120 1.00 97.12 129 ARG A N 1
ATOM 961 C CA . ARG A 1 129 ? 4.561 -9.907 10.555 1.00 97.12 129 ARG A CA 1
ATOM 962 C C . ARG A 1 129 ? 5.228 -8.838 11.413 1.00 97.12 129 ARG A C 1
ATOM 964 O O . ARG A 1 129 ? 4.612 -8.299 12.327 1.00 97.12 129 ARG A O 1
ATOM 971 N N . GLU A 1 130 ? 6.473 -8.538 11.092 1.00 98.19 130 GLU A N 1
ATOM 972 C CA . GLU A 1 130 ? 7.309 -7.600 11.820 1.00 98.19 130 GLU A CA 1
ATOM 973 C C . GLU A 1 130 ? 6.913 -6.141 11.501 1.00 98.19 130 GLU A C 1
ATOM 975 O O . GLU A 1 130 ? 6.834 -5.308 12.404 1.00 98.19 130 GLU A O 1
ATOM 980 N N . ILE A 1 131 ? 6.533 -5.839 10.250 1.00 98.25 131 ILE A N 1
ATOM 981 C CA . ILE A 1 131 ? 5.892 -4.566 9.869 1.00 98.25 131 ILE A CA 1
ATOM 982 C C . ILE A 1 131 ? 4.639 -4.325 10.718 1.00 98.25 131 ILE A C 1
ATOM 984 O O . ILE A 1 131 ? 4.504 -3.259 11.321 1.00 98.25 131 ILE A O 1
ATOM 988 N N . VAL A 1 132 ? 3.742 -5.314 10.794 1.00 97.94 132 VAL A N 1
ATOM 989 C CA . VAL A 1 132 ? 2.499 -5.220 11.576 1.00 97.94 132 VAL A CA 1
ATOM 990 C C . VAL A 1 132 ? 2.799 -5.024 13.061 1.00 97.94 132 VAL A C 1
ATOM 992 O O . VAL A 1 132 ? 2.180 -4.175 13.695 1.00 97.94 132 VAL A O 1
ATOM 995 N N . ALA A 1 133 ? 3.768 -5.750 13.622 1.00 97.50 133 ALA A N 1
ATOM 996 C CA . ALA A 1 133 ? 4.142 -5.605 15.027 1.00 97.50 133 ALA A CA 1
ATOM 997 C C . ALA A 1 133 ? 4.623 -4.180 15.357 1.00 97.50 133 ALA A C 1
ATOM 999 O O . ALA A 1 133 ? 4.117 -3.559 16.295 1.00 97.50 133 ALA A O 1
ATOM 1000 N N . ARG A 1 134 ? 5.545 -3.620 14.559 1.00 98.19 134 ARG A N 1
ATOM 1001 C CA . ARG A 1 134 ? 6.034 -2.241 14.753 1.00 98.19 134 ARG A CA 1
ATOM 1002 C C . ARG A 1 134 ? 4.946 -1.199 14.534 1.00 98.19 134 ARG A C 1
ATOM 1004 O O . ARG A 1 134 ? 4.904 -0.188 15.234 1.00 98.19 134 ARG A O 1
ATOM 1011 N N . TRP A 1 135 ? 4.060 -1.440 13.576 1.00 97.88 135 TRP A N 1
ATOM 1012 C CA . TRP A 1 135 ? 2.917 -0.577 13.327 1.00 97.88 135 TRP A CA 1
ATOM 1013 C C . TRP A 1 135 ? 1.951 -0.552 14.522 1.00 97.88 135 TRP A C 1
ATOM 1015 O O . TRP A 1 135 ? 1.657 0.538 15.013 1.00 97.88 135 TRP A O 1
ATOM 1025 N N . ILE A 1 136 ? 1.574 -1.712 15.082 1.00 97.06 136 ILE A N 1
ATOM 1026 C CA . ILE A 1 136 ? 0.754 -1.798 16.307 1.00 97.06 136 ILE A CA 1
ATOM 1027 C C . ILE A 1 136 ? 1.425 -1.034 17.455 1.00 97.06 136 ILE A C 1
ATOM 1029 O O . ILE A 1 136 ? 0.783 -0.224 18.121 1.00 97.06 136 ILE A O 1
ATOM 1033 N N . GLN A 1 137 ? 2.732 -1.227 17.664 1.00 97.00 137 GLN A N 1
ATOM 1034 C CA . GLN A 1 137 ? 3.472 -0.516 18.714 1.00 97.00 137 GLN A CA 1
ATOM 1035 C C . GLN A 1 137 ? 3.380 1.011 18.581 1.00 97.00 137 GLN A C 1
ATOM 1037 O O . GLN A 1 137 ? 3.299 1.708 19.595 1.00 97.00 137 GLN A O 1
ATOM 1042 N N . ARG A 1 138 ? 3.374 1.545 17.351 1.00 96.81 138 ARG A N 1
ATOM 1043 C CA . ARG A 1 138 ? 3.181 2.983 17.106 1.00 96.81 138 ARG A CA 1
ATOM 1044 C C . ARG A 1 138 ? 1.739 3.424 17.295 1.00 96.81 138 ARG A C 1
ATOM 1046 O O . ARG A 1 138 ? 1.520 4.506 17.828 1.00 96.81 138 ARG A O 1
ATOM 1053 N N . MET A 1 139 ? 0.766 2.617 16.881 1.00 94.94 139 MET A N 1
ATOM 1054 C CA . MET A 1 139 ? -0.648 2.935 17.085 1.00 94.94 139 MET A CA 1
ATOM 1055 C C . MET A 1 139 ? -1.006 3.077 18.558 1.00 94.94 139 MET A C 1
ATOM 1057 O O . MET A 1 139 ? -1.751 3.980 18.916 1.00 94.94 139 MET A O 1
ATOM 1061 N N . LEU A 1 140 ? -0.413 2.250 19.422 1.00 94.88 140 LEU A N 1
ATOM 1062 C CA . LEU A 1 140 ? -0.584 2.345 20.875 1.00 94.88 140 LEU A CA 1
ATOM 1063 C C . LEU A 1 140 ? -0.038 3.658 21.474 1.00 94.88 140 LEU A C 1
ATOM 1065 O O . LEU A 1 140 ? -0.237 3.921 22.657 1.00 94.88 140 LEU A O 1
ATOM 1069 N N . GLN A 1 141 ? 0.637 4.498 20.682 1.00 95.56 141 GLN A N 1
ATOM 1070 C CA . GLN A 1 141 ? 1.048 5.852 21.071 1.00 95.56 141 GLN A CA 1
ATOM 1071 C C . GLN A 1 141 ? 0.026 6.929 20.673 1.00 95.56 141 GLN A C 1
ATOM 1073 O O . GLN A 1 141 ? 0.203 8.097 21.014 1.00 95.56 141 GLN A O 1
ATOM 1078 N N . ILE A 1 142 ? -1.029 6.571 19.934 1.00 96.06 142 ILE A N 1
ATOM 1079 C CA . ILE A 1 142 ? -2.094 7.492 19.531 1.00 96.06 142 ILE A CA 1
ATOM 1080 C C . ILE A 1 142 ? -3.123 7.580 20.672 1.00 96.06 142 ILE A C 1
ATOM 1082 O O . ILE A 1 142 ? -3.667 6.544 21.066 1.00 96.06 142 ILE A O 1
ATOM 1086 N N . PRO A 1 143 ? -3.477 8.786 21.164 1.00 97.12 143 PRO A N 1
ATOM 1087 C CA . PRO A 1 143 ? -4.389 8.943 22.302 1.00 97.12 143 PRO A CA 1
ATOM 1088 C C . PRO A 1 143 ? -5.738 8.224 22.150 1.00 97.12 143 PRO A C 1
ATOM 1090 O O . PRO A 1 143 ? -6.227 7.624 23.102 1.00 97.12 143 PRO A O 1
ATOM 1093 N N . SER A 1 144 ? -6.326 8.222 20.948 1.00 96.50 144 SER A N 1
ATOM 1094 C CA . SER A 1 144 ? -7.606 7.543 20.691 1.00 96.50 144 SER A CA 1
ATOM 1095 C C . SER A 1 144 ? -7.543 6.023 20.858 1.00 96.50 144 SER A C 1
ATOM 1097 O O . SER A 1 144 ? -8.550 5.425 21.215 1.00 96.50 144 SER A O 1
ATOM 1099 N N . PHE A 1 145 ? -6.382 5.404 20.628 1.00 95.12 145 PHE A N 1
ATOM 1100 C CA . PHE A 1 145 ? -6.183 3.970 20.851 1.00 95.12 145 PHE A CA 1
ATOM 1101 C C . PHE A 1 145 ? -5.830 3.673 22.312 1.00 95.12 145 PHE A C 1
ATOM 1103 O O . PHE A 1 145 ? -6.285 2.675 22.857 1.00 95.12 145 PHE A O 1
ATOM 1110 N N . GLN A 1 146 ? -5.093 4.564 22.984 1.00 95.12 146 GLN A N 1
ATOM 1111 C CA . GLN A 1 146 ? -4.817 4.452 24.425 1.00 95.12 146 GLN A CA 1
ATOM 1112 C C . GLN A 1 146 ? -6.086 4.539 25.279 1.00 95.12 146 GLN A C 1
ATOM 1114 O O . GLN A 1 146 ? -6.168 3.912 26.332 1.00 95.12 146 GLN A O 1
ATOM 1119 N N . ALA A 1 147 ? -7.087 5.288 24.812 1.00 95.38 147 ALA A N 1
ATOM 1120 C CA . ALA A 1 147 ? -8.394 5.390 25.453 1.00 95.38 147 ALA A CA 1
ATOM 1121 C C . ALA A 1 147 ? -9.236 4.098 25.369 1.00 95.38 147 ALA A C 1
ATOM 1123 O O . ALA A 1 147 ? -10.318 4.057 25.947 1.00 95.38 147 ALA A O 1
ATOM 1124 N N . GLN A 1 148 ? -8.755 3.059 24.674 1.00 94.06 148 GLN A N 1
ATOM 1125 C CA . GLN A 1 148 ? -9.430 1.770 24.486 1.00 94.06 148 GLN A CA 1
ATOM 1126 C C . GLN A 1 148 ? -8.618 0.625 25.131 1.00 94.06 148 GLN A C 1
ATOM 1128 O O . GLN A 1 148 ? -8.056 -0.207 24.417 1.00 94.06 148 GLN A O 1
ATOM 1133 N N . PRO A 1 149 ? -8.512 0.567 26.474 1.00 87.62 149 PRO A N 1
ATOM 1134 C CA . PRO A 1 149 ? -7.636 -0.385 27.168 1.00 87.62 149 PRO A CA 1
ATOM 1135 C C . PRO A 1 149 ? -8.045 -1.853 26.986 1.00 87.62 149 PRO A C 1
ATOM 1137 O O . PRO A 1 149 ? -7.196 -2.734 27.096 1.00 87.62 149 PRO A O 1
ATOM 1140 N N . ASP A 1 150 ? -9.318 -2.110 26.677 1.00 92.75 150 ASP A N 1
ATOM 1141 C CA . ASP A 1 150 ? -9.857 -3.459 26.478 1.00 92.75 150 ASP A CA 1
ATOM 1142 C C . ASP A 1 150 ? -9.685 -3.970 25.035 1.00 92.75 150 ASP A C 1
ATOM 1144 O O . ASP A 1 150 ? -10.071 -5.099 24.729 1.00 92.75 150 ASP A O 1
ATOM 1148 N N . MET A 1 151 ? -9.102 -3.166 24.133 1.00 94.44 151 MET A N 1
ATOM 1149 C CA . MET A 1 151 ? -8.900 -3.564 22.741 1.00 94.44 151 MET A CA 1
ATOM 1150 C C . MET A 1 151 ? -7.852 -4.675 22.639 1.00 94.44 151 MET A C 1
ATOM 1152 O O . MET A 1 151 ? -6.688 -4.521 23.016 1.00 94.44 151 MET A O 1
ATOM 1156 N N . THR A 1 152 ? -8.253 -5.808 22.075 1.00 95.06 152 THR A N 1
ATOM 1157 C CA . THR A 1 152 ? -7.365 -6.954 21.894 1.00 95.06 152 THR A CA 1
ATOM 1158 C C . THR A 1 152 ? -6.356 -6.713 20.766 1.00 95.06 152 THR A C 1
ATOM 1160 O O . THR A 1 152 ? -6.594 -5.971 19.811 1.00 95.06 152 THR A O 1
ATOM 1163 N N . LEU A 1 153 ? -5.222 -7.422 20.801 1.00 93.50 153 LEU A N 1
ATOM 1164 C CA . LEU A 1 153 ? -4.248 -7.392 19.698 1.00 93.50 153 LEU A CA 1
ATOM 1165 C C . LEU A 1 153 ? -4.849 -7.851 18.361 1.00 93.50 153 LEU A C 1
ATOM 1167 O O . LEU A 1 153 ? -4.413 -7.397 17.303 1.00 93.50 153 LEU A O 1
ATOM 1171 N N . GLN A 1 154 ? -5.840 -8.746 18.392 1.00 94.19 154 GLN A N 1
ATOM 1172 C CA . GLN A 1 154 ? -6.530 -9.203 17.189 1.00 94.19 154 GLN A CA 1
ATOM 1173 C C . GLN A 1 154 ? -7.361 -8.079 16.559 1.00 94.19 154 GLN A C 1
ATOM 1175 O O . GLN A 1 154 ? -7.330 -7.925 15.342 1.00 94.19 154 GLN A O 1
ATOM 1180 N N . GLU A 1 155 ? -8.037 -7.274 17.376 1.00 93.75 155 GLU A N 1
ATOM 1181 C CA . GLU A 1 155 ? -8.820 -6.107 16.950 1.00 93.75 155 GLU A CA 1
ATOM 1182 C C . GLU A 1 155 ? -7.955 -4.918 16.513 1.00 93.75 155 GLU A C 1
ATOM 1184 O O . GLU A 1 155 ? -8.378 -4.100 15.693 1.00 93.75 155 GLU A O 1
ATOM 1189 N N . LEU A 1 156 ? -6.734 -4.807 17.043 1.00 93.12 156 LEU A N 1
ATOM 1190 C CA . LEU A 1 156 ? -5.742 -3.859 16.536 1.00 93.12 156 LEU A CA 1
ATOM 1191 C C . LEU A 1 156 ? -5.221 -4.296 15.167 1.00 93.12 156 LEU A C 1
ATOM 1193 O O . LEU A 1 156 ? -5.162 -3.476 14.256 1.00 93.12 156 LEU A O 1
ATOM 1197 N N . ARG A 1 157 ? -4.879 -5.582 15.015 1.00 93.44 157 ARG A N 1
ATOM 1198 C CA . ARG A 1 157 ? -4.365 -6.147 13.761 1.00 93.44 157 ARG A CA 1
ATOM 1199 C C . ARG A 1 157 ? -5.398 -6.099 12.636 1.00 93.44 157 ARG A C 1
ATOM 1201 O O . ARG A 1 157 ? -5.041 -5.700 11.532 1.00 93.44 157 ARG A O 1
ATOM 1208 N N . ASP A 1 158 ? -6.624 -6.535 12.927 1.00 92.12 158 ASP A N 1
ATOM 1209 C CA . ASP A 1 158 ? -7.788 -6.500 12.033 1.00 92.12 158 ASP A CA 1
ATOM 1210 C C . ASP A 1 158 ? -7.433 -6.883 10.576 1.00 9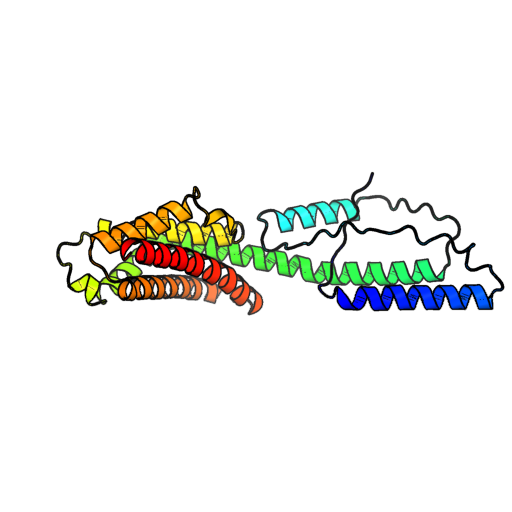2.12 158 ASP A C 1
ATOM 1212 O O . ASP A 1 158 ? -6.732 -7.879 10.356 1.00 92.12 158 ASP A O 1
ATOM 1216 N N . GLU A 1 159 ? -7.871 -6.087 9.598 1.00 93.56 159 GLU A N 1
ATOM 1217 C CA . GLU A 1 159 ? -7.677 -6.294 8.159 1.00 93.56 159 GLU A CA 1
ATOM 1218 C C . GLU A 1 159 ? -6.319 -5.792 7.638 1.00 93.56 159 GLU A C 1
ATOM 1220 O O . GLU A 1 159 ? -6.006 -5.921 6.456 1.00 93.56 159 GLU A O 1
ATOM 1225 N N . VAL A 1 160 ? -5.450 -5.232 8.482 1.00 94.25 160 VAL A N 1
ATOM 1226 C CA . VAL A 1 160 ? -4.184 -4.634 8.016 1.00 94.25 160 VAL A CA 1
ATOM 1227 C C . VAL A 1 160 ? -3.256 -5.616 7.291 1.00 94.25 160 VAL A C 1
ATOM 1229 O O . VAL A 1 160 ? -2.666 -5.222 6.281 1.00 94.25 160 VAL A O 1
ATOM 1232 N N . PRO A 1 161 ? -3.142 -6.901 7.684 1.00 95.88 161 PRO A N 1
ATOM 1233 C CA . PRO A 1 161 ? -2.412 -7.882 6.886 1.00 95.88 161 PRO A CA 1
ATOM 1234 C C . PRO A 1 161 ? -2.944 -8.040 5.454 1.00 95.88 161 PRO A C 1
ATOM 1236 O O . PRO A 1 161 ? -2.142 -8.296 4.555 1.00 95.88 161 PRO A O 1
ATOM 1239 N N . LEU A 1 162 ? -4.255 -7.882 5.238 1.00 94.94 162 LEU A N 1
ATOM 1240 C CA . LEU A 1 162 ? -4.878 -7.908 3.913 1.00 94.94 162 LEU A CA 1
ATOM 1241 C C . LEU A 1 162 ? -4.553 -6.628 3.128 1.00 94.94 162 LEU A C 1
ATOM 1243 O O . LEU A 1 162 ? -4.227 -6.697 1.945 1.00 94.94 162 LEU A O 1
ATOM 1247 N N . LEU A 1 163 ? -4.543 -5.467 3.787 1.00 94.81 163 LEU A N 1
ATOM 1248 C CA . LEU A 1 163 ? -4.142 -4.198 3.162 1.00 94.81 163 LEU A CA 1
ATOM 1249 C C . LEU A 1 163 ? -2.669 -4.216 2.712 1.00 94.81 163 LEU A C 1
ATOM 1251 O O . LEU A 1 163 ? -2.338 -3.719 1.636 1.00 94.81 163 LEU A O 1
ATOM 1255 N N . ILE A 1 164 ? -1.781 -4.838 3.496 1.00 97.75 164 ILE A N 1
ATOM 1256 C CA . ILE A 1 164 ? -0.384 -5.066 3.091 1.00 97.75 164 ILE A CA 1
ATOM 1257 C C . ILE A 1 164 ? -0.321 -6.029 1.898 1.00 97.75 164 ILE A C 1
ATOM 1259 O O . ILE A 1 164 ? 0.422 -5.773 0.951 1.00 97.75 164 ILE A O 1
ATOM 1263 N N . ALA A 1 165 ? -1.124 -7.097 1.898 1.00 96.75 165 ALA A N 1
ATOM 1264 C CA . ALA A 1 165 ? -1.193 -8.024 0.768 1.00 96.75 165 ALA A CA 1
ATOM 1265 C C . ALA A 1 165 ? -1.664 -7.328 -0.525 1.00 96.75 165 ALA A C 1
ATOM 1267 O O . ALA A 1 165 ? -1.149 -7.623 -1.602 1.00 96.75 165 ALA A O 1
ATOM 1268 N N . ALA A 1 166 ? -2.568 -6.347 -0.427 1.00 95.94 166 ALA A N 1
ATOM 1269 C CA . ALA A 1 166 ? -2.984 -5.527 -1.564 1.00 95.94 166 ALA A CA 1
ATOM 1270 C C . ALA A 1 166 ? -1.818 -4.721 -2.165 1.00 95.94 166 ALA A C 1
ATOM 1272 O O . ALA A 1 166 ? -1.666 -4.664 -3.386 1.00 95.94 166 ALA A O 1
ATOM 1273 N N . LEU A 1 167 ? -0.957 -4.143 -1.320 1.00 97.25 167 LEU A N 1
ATOM 1274 C CA . LEU A 1 167 ? 0.260 -3.464 -1.769 1.00 97.25 167 LEU A CA 1
ATOM 1275 C C . LEU A 1 167 ? 1.242 -4.435 -2.434 1.00 97.25 167 LEU A C 1
ATOM 1277 O O . LEU A 1 167 ? 1.754 -4.134 -3.510 1.00 97.25 167 LEU A O 1
ATOM 1281 N N . VAL A 1 168 ? 1.475 -5.606 -1.836 1.00 98.00 168 VAL A N 1
ATOM 1282 C CA . VAL A 1 168 ? 2.314 -6.662 -2.432 1.00 98.00 168 VAL A CA 1
ATOM 1283 C C . VAL A 1 168 ? 1.776 -7.056 -3.812 1.00 98.00 168 VAL A C 1
ATOM 1285 O O . VAL A 1 168 ? 2.538 -7.135 -4.775 1.00 98.00 168 VAL A O 1
ATOM 1288 N N . GLY A 1 169 ? 0.459 -7.232 -3.942 1.00 95.62 169 GLY A N 1
ATOM 1289 C CA . GLY A 1 169 ? -0.200 -7.504 -5.218 1.00 95.62 169 GLY A CA 1
ATOM 1290 C C . GLY A 1 169 ? -0.006 -6.384 -6.244 1.00 95.62 169 GLY A C 1
ATOM 1291 O O . GLY A 1 169 ? 0.310 -6.667 -7.397 1.00 95.62 169 GLY A O 1
ATOM 1292 N N . SER A 1 170 ? -0.125 -5.123 -5.824 1.00 95.31 170 SER A N 1
ATOM 1293 C CA . SER A 1 170 ? 0.097 -3.942 -6.673 1.00 95.31 170 SER A CA 1
ATOM 1294 C C . SER A 1 170 ? 1.535 -3.853 -7.195 1.00 95.31 170 SER A C 1
ATOM 1296 O O . SER A 1 170 ? 1.750 -3.589 -8.375 1.00 95.31 170 SER A O 1
ATOM 1298 N N . LEU A 1 171 ? 2.528 -4.153 -6.354 1.00 95.81 171 LEU A N 1
ATOM 1299 C CA . LEU A 1 171 ? 3.935 -4.206 -6.763 1.00 95.81 171 LEU A CA 1
ATOM 1300 C C . LEU A 1 171 ? 4.204 -5.373 -7.729 1.00 95.81 171 LEU A C 1
ATOM 1302 O O . LEU A 1 171 ? 4.908 -5.224 -8.728 1.00 95.81 171 LEU A O 1
ATOM 1306 N N . ARG A 1 172 ? 3.599 -6.541 -7.479 1.00 95.62 172 ARG A N 1
ATOM 1307 C CA . ARG A 1 172 ? 3.775 -7.731 -8.327 1.00 95.62 172 ARG A CA 1
ATOM 1308 C C . ARG A 1 172 ? 3.034 -7.660 -9.647 1.00 95.62 172 ARG A C 1
ATOM 1310 O O . ARG A 1 172 ? 3.515 -8.235 -10.619 1.00 95.62 172 ARG A O 1
ATOM 1317 N N . HIS A 1 173 ? 1.888 -7.002 -9.721 1.00 91.56 173 HIS A N 1
ATOM 1318 C CA . HIS A 1 173 ? 1.007 -7.108 -10.888 1.00 91.56 173 HIS A CA 1
ATOM 1319 C C . HIS A 1 173 ? 0.599 -5.771 -11.494 1.00 91.56 173 HIS A C 1
ATOM 1321 O O . HIS A 1 173 ? -0.192 -5.755 -12.436 1.00 91.56 173 HIS A O 1
ATOM 1327 N N . GLY A 1 174 ? 1.148 -4.676 -10.978 1.00 89.12 174 GLY A N 1
ATOM 1328 C CA . GLY A 1 174 ? 0.712 -3.336 -11.314 1.00 89.12 174 GLY A CA 1
ATOM 1329 C C . GLY A 1 174 ? -0.493 -2.909 -10.478 1.00 89.12 174 GLY A C 1
ATOM 1330 O O . GLY A 1 174 ? -1.328 -3.715 -10.053 1.00 89.12 174 GLY A O 1
ATOM 1331 N N . ALA A 1 175 ? -0.589 -1.604 -10.247 1.00 83.81 175 ALA A N 1
ATOM 1332 C CA . ALA A 1 175 ? -1.728 -1.002 -9.583 1.00 83.81 175 ALA A CA 1
ATOM 1333 C C . ALA A 1 175 ? -2.950 -1.031 -10.513 1.00 83.81 175 ALA A C 1
ATOM 1335 O O . ALA A 1 175 ? -2.920 -0.474 -11.607 1.00 83.81 175 ALA A O 1
ATOM 1336 N N . ARG A 1 176 ? -4.047 -1.660 -10.081 1.00 88.06 176 ARG A N 1
ATOM 1337 C CA . ARG A 1 176 ? -5.289 -1.728 -10.865 1.00 88.06 176 ARG A CA 1
ATOM 1338 C C . ARG A 1 176 ? -6.423 -1.044 -10.125 1.00 88.06 176 ARG A C 1
ATOM 1340 O O . ARG A 1 176 ? -6.832 -1.509 -9.065 1.00 88.06 176 ARG A O 1
ATOM 1347 N N . ALA A 1 177 ? -6.993 0.003 -10.720 1.00 87.88 177 ALA A N 1
ATOM 1348 C CA . ALA A 1 177 ? -8.143 0.712 -10.154 1.00 87.88 177 ALA A CA 1
ATOM 1349 C C . ALA A 1 177 ? -9.337 -0.221 -9.866 1.00 87.88 177 ALA A C 1
ATOM 1351 O O . ALA A 1 177 ? -10.073 -0.007 -8.905 1.00 87.88 177 ALA A O 1
ATOM 1352 N N . SER A 1 178 ? -9.496 -1.296 -10.650 1.00 89.88 178 SER A N 1
ATOM 1353 C CA . SER A 1 178 ? -10.535 -2.314 -10.451 1.00 89.88 178 SER A CA 1
ATOM 1354 C C . SER A 1 178 ? -10.415 -3.069 -9.123 1.00 89.88 178 SER A C 1
ATOM 1356 O O . SER A 1 178 ? -11.424 -3.549 -8.617 1.00 89.88 178 SER A O 1
ATOM 1358 N N . ALA A 1 179 ? -9.218 -3.158 -8.529 1.00 91.12 179 ALA A N 1
ATOM 1359 C CA . ALA A 1 179 ? -9.019 -3.799 -7.227 1.00 91.12 179 ALA A CA 1
ATOM 1360 C C . ALA A 1 179 ? -9.673 -3.014 -6.073 1.00 91.12 179 ALA A C 1
ATOM 1362 O O . ALA A 1 179 ? -9.926 -3.580 -5.015 1.00 91.12 179 ALA A O 1
ATOM 1363 N N . PHE A 1 180 ? -9.982 -1.731 -6.285 1.00 93.81 180 PHE A N 1
ATOM 1364 C CA . PHE A 1 180 ? -10.571 -0.833 -5.288 1.00 93.81 180 PHE A CA 1
ATOM 1365 C C . PHE A 1 180 ? -12.054 -0.540 -5.555 1.00 93.81 180 PHE A C 1
ATOM 1367 O O . PHE A 1 180 ? -12.617 0.380 -4.968 1.00 93.81 180 PHE A O 1
ATOM 1374 N N . GLN A 1 181 ? -12.695 -1.299 -6.448 1.00 95.31 181 GLN A N 1
ATOM 1375 C CA . GLN A 1 181 ? -14.120 -1.168 -6.759 1.00 95.31 181 GLN A CA 1
ATOM 1376 C C . GLN A 1 181 ? -14.977 -2.114 -5.901 1.00 95.31 181 GLN A C 1
ATOM 1378 O O . GLN A 1 181 ? -14.473 -3.139 -5.431 1.00 95.31 181 GLN A O 1
ATOM 1383 N N . PRO A 1 182 ? -16.280 -1.820 -5.710 1.00 96.19 182 PRO A N 1
ATOM 1384 C CA . PRO A 1 182 ? -17.197 -2.725 -5.023 1.00 96.19 182 PRO A CA 1
ATOM 1385 C C . PRO A 1 182 ? -17.151 -4.149 -5.594 1.00 96.19 182 PRO A C 1
ATOM 1387 O O . PRO A 1 182 ? -17.172 -4.342 -6.807 1.00 96.19 182 PRO A O 1
ATOM 1390 N N . GLY A 1 183 ? -17.096 -5.145 -4.708 1.00 93.44 183 GLY A N 1
ATOM 1391 C CA . GLY A 1 183 ? -16.981 -6.564 -5.069 1.00 93.44 183 GLY A CA 1
ATOM 1392 C C . GLY A 1 183 ? -15.546 -7.099 -5.120 1.00 93.44 183 GLY A C 1
ATOM 1393 O O . GLY A 1 183 ? -15.366 -8.314 -5.111 1.00 93.44 183 GLY A O 1
ATOM 1394 N N . ALA A 1 184 ? -14.527 -6.234 -5.111 1.00 95.50 184 ALA A N 1
ATOM 1395 C CA . ALA A 1 184 ? -13.136 -6.656 -4.965 1.00 95.50 184 ALA A CA 1
ATOM 1396 C C . ALA A 1 184 ? -12.771 -6.941 -3.494 1.00 95.50 184 ALA A C 1
ATOM 1398 O O . ALA A 1 184 ? -13.294 -6.314 -2.571 1.00 95.50 184 ALA A O 1
ATOM 1399 N N . GLU A 1 185 ? -11.824 -7.855 -3.271 1.00 94.50 185 GLU A N 1
ATOM 1400 C CA . GLU A 1 185 ? -11.369 -8.245 -1.927 1.00 94.50 185 GLU A CA 1
ATOM 1401 C C . GLU A 1 185 ? -10.753 -7.066 -1.156 1.00 94.50 185 GLU A C 1
ATOM 1403 O O . GLU A 1 185 ? -11.105 -6.824 -0.004 1.00 94.50 185 GLU A O 1
ATOM 1408 N N . VAL A 1 186 ? -9.902 -6.265 -1.811 1.00 94.44 186 VAL A N 1
ATOM 1409 C CA . VAL A 1 186 ? -9.266 -5.088 -1.192 1.00 94.44 186 VAL A CA 1
ATOM 1410 C C . VAL A 1 186 ? -10.307 -4.037 -0.806 1.00 94.44 186 VAL A C 1
ATOM 1412 O O . VAL A 1 186 ? -10.191 -3.415 0.252 1.00 94.44 186 VAL A O 1
ATOM 1415 N N . TYR A 1 187 ? -11.354 -3.862 -1.620 1.00 97.00 187 TYR A N 1
ATOM 1416 C CA . TYR A 1 187 ? -12.482 -3.000 -1.271 1.00 97.00 187 TYR A CA 1
ATOM 1417 C C . TYR A 1 187 ? -13.187 -3.497 -0.007 1.00 97.00 187 TYR A C 1
ATOM 1419 O O . TYR A 1 187 ? -13.380 -2.724 0.932 1.00 97.00 187 TYR A O 1
ATOM 1427 N N . ALA A 1 188 ? -13.536 -4.787 0.036 1.00 96.44 188 ALA A N 1
ATOM 1428 C CA . ALA A 1 188 ? -14.212 -5.386 1.182 1.00 96.44 188 ALA A CA 1
ATOM 1429 C C . ALA A 1 188 ? -13.372 -5.272 2.464 1.00 96.44 188 ALA A C 1
ATOM 1431 O O . ALA A 1 188 ? -13.906 -4.861 3.492 1.00 96.44 188 ALA A O 1
ATOM 1432 N N . GLY A 1 189 ? -12.064 -5.539 2.385 1.00 95.69 189 GLY A N 1
ATOM 1433 C CA . GLY A 1 189 ? -11.128 -5.377 3.499 1.00 95.69 189 GLY A CA 1
ATOM 1434 C C . GLY A 1 189 ? -11.010 -3.930 3.981 1.00 95.69 189 GLY A C 1
ATOM 1435 O O . GLY A 1 189 ? -11.084 -3.668 5.177 1.00 95.69 189 GLY A O 1
ATOM 1436 N N . SER A 1 190 ? -10.912 -2.965 3.060 1.00 97.06 190 SER A N 1
ATOM 1437 C CA . SER A 1 190 ? -10.821 -1.534 3.403 1.00 97.06 190 SER A CA 1
ATOM 1438 C C . SER A 1 190 ? -12.088 -1.032 4.106 1.00 97.06 190 SER A C 1
ATOM 1440 O O . SER A 1 190 ? -12.019 -0.328 5.112 1.00 97.06 190 SER A O 1
ATOM 1442 N N . VAL A 1 191 ? -13.263 -1.428 3.605 1.00 97.69 191 VAL A N 1
ATOM 1443 C CA . VAL A 1 191 ? -14.556 -1.098 4.222 1.00 97.69 191 VAL A CA 1
ATOM 1444 C C . VAL A 1 191 ? -14.731 -1.826 5.557 1.00 97.69 191 VAL A C 1
ATOM 1446 O O . VAL A 1 191 ? -15.206 -1.230 6.524 1.00 97.69 191 VAL A O 1
ATOM 1449 N N . GLY A 1 192 ? -14.333 -3.098 5.635 1.00 96.81 192 GLY A N 1
ATOM 1450 C CA . GLY A 1 192 ? -14.334 -3.887 6.867 1.00 96.81 192 GLY A CA 1
ATOM 1451 C C . GLY A 1 192 ? -13.515 -3.212 7.962 1.00 96.81 192 GLY A C 1
ATOM 1452 O O . GLY A 1 192 ? -14.039 -2.967 9.050 1.00 96.81 192 GLY A O 1
ATOM 1453 N N . HIS A 1 193 ? -12.297 -2.792 7.619 1.00 97.25 193 HIS A N 1
ATOM 1454 C CA . HIS A 1 193 ? -11.405 -2.054 8.501 1.00 97.25 193 HIS A CA 1
ATOM 1455 C C . HIS A 1 193 ? -12.023 -0.750 9.014 1.00 97.25 193 HIS A C 1
ATOM 1457 O O . HIS A 1 193 ? -12.081 -0.505 10.222 1.00 97.25 193 HIS A O 1
ATOM 1463 N N . ALA A 1 194 ? -12.562 0.066 8.101 1.00 97.94 194 ALA A N 1
ATOM 1464 C CA . ALA A 1 194 ? -13.229 1.315 8.453 1.00 97.94 194 ALA A CA 1
ATOM 1465 C C . ALA A 1 194 ? -14.381 1.078 9.440 1.00 97.94 194 ALA A C 1
ATOM 1467 O O . ALA A 1 194 ? -14.471 1.735 10.475 1.00 97.94 194 ALA A O 1
ATOM 1468 N N . ARG A 1 195 ? -15.228 0.078 9.168 1.00 97.38 195 ARG A N 1
ATOM 1469 C CA . ARG A 1 195 ? -16.343 -0.296 10.048 1.00 97.38 195 ARG A CA 1
ATOM 1470 C C . ARG A 1 195 ? -15.871 -0.795 11.407 1.00 97.38 195 ARG A C 1
ATOM 1472 O O . ARG A 1 195 ? -16.521 -0.495 12.405 1.00 97.38 195 ARG A O 1
ATOM 1479 N N . THR A 1 196 ? -14.774 -1.548 11.467 1.00 96.25 196 THR A N 1
ATOM 1480 C CA . THR A 1 196 ? -14.168 -1.971 12.736 1.00 96.25 196 THR A CA 1
ATOM 1481 C C . THR A 1 196 ? -13.751 -0.758 13.564 1.00 96.25 196 THR A C 1
ATOM 1483 O O . THR A 1 196 ? -14.165 -0.651 14.718 1.00 96.25 196 THR A O 1
ATOM 1486 N N . ARG A 1 197 ? -13.037 0.204 12.969 1.00 97.62 197 ARG A N 1
ATOM 1487 C CA . ARG A 1 197 ? -12.602 1.426 13.664 1.00 97.62 197 ARG A CA 1
ATOM 1488 C C . ARG A 1 197 ? -13.772 2.314 14.102 1.00 97.62 197 ARG A C 1
ATOM 1490 O O . ARG A 1 197 ? -13.757 2.824 15.221 1.00 97.62 197 ARG A O 1
ATOM 1497 N N . ILE A 1 198 ? -14.824 2.414 13.289 1.00 97.69 198 ILE A N 1
ATOM 1498 C CA . ILE A 1 198 ? -16.076 3.098 13.651 1.00 97.69 198 ILE A CA 1
ATOM 1499 C C . ILE A 1 198 ? -16.728 2.442 14.874 1.00 97.69 198 ILE A C 1
ATOM 1501 O O . ILE A 1 198 ? -17.049 3.135 15.838 1.00 97.69 198 ILE A O 1
ATOM 1505 N N . ARG A 1 199 ? -16.889 1.109 14.879 1.00 96.19 199 ARG A N 1
ATOM 1506 C CA . ARG A 1 199 ? -17.481 0.379 16.019 1.00 96.19 199 ARG A CA 1
ATOM 1507 C C . ARG A 1 199 ? -16.670 0.533 17.305 1.00 96.19 199 ARG A C 1
ATOM 1509 O O . ARG A 1 199 ? -17.246 0.539 18.384 1.00 96.19 199 ARG A O 1
ATOM 1516 N N . GLN A 1 200 ? -15.354 0.678 17.182 1.00 95.19 200 GLN A N 1
ATOM 1517 C CA . GLN A 1 200 ? -14.441 0.942 18.297 1.00 95.19 200 GLN A CA 1
ATOM 1518 C C . GLN A 1 200 ? -14.465 2.408 18.767 1.00 95.19 200 GLN A C 1
ATOM 1520 O O . GLN A 1 200 ? -13.734 2.766 19.686 1.00 95.19 200 GLN A O 1
ATOM 1525 N N . GLY A 1 201 ? -15.253 3.282 18.132 1.00 96.75 201 GLY A N 1
ATOM 1526 C CA . GLY A 1 201 ? -15.292 4.707 18.456 1.00 96.75 201 GLY A CA 1
ATOM 1527 C C . GLY A 1 201 ? -13.995 5.450 18.121 1.00 96.75 201 GLY A C 1
ATOM 1528 O O . GLY A 1 201 ? -13.732 6.511 18.687 1.00 96.75 201 GLY A O 1
ATOM 1529 N N . ILE A 1 202 ? -13.162 4.911 17.223 1.00 97.81 202 ILE A N 1
ATOM 1530 C CA . ILE A 1 202 ? -11.916 5.558 16.804 1.00 97.81 202 ILE A CA 1
ATOM 1531 C C . ILE A 1 202 ? -12.247 6.654 15.778 1.00 97.81 202 ILE A C 1
ATOM 1533 O O . ILE A 1 202 ? -12.853 6.364 14.739 1.00 97.81 202 ILE A O 1
ATOM 1537 N N . PRO A 1 203 ? -11.850 7.919 16.015 1.00 98.00 203 PRO A N 1
ATOM 1538 C CA . PRO A 1 203 ? -12.140 9.010 15.096 1.00 98.00 203 PRO A CA 1
ATOM 1539 C C . PRO A 1 203 ? -11.314 8.889 13.810 1.00 98.00 203 PRO A C 1
ATOM 1541 O O . PRO A 1 203 ? -10.162 8.453 13.835 1.00 98.00 203 PRO A O 1
ATOM 1544 N N . LEU A 1 204 ? -11.861 9.378 12.691 1.00 98.38 204 LEU A N 1
ATOM 1545 C CA . LEU A 1 204 ? -11.202 9.336 11.378 1.00 98.38 204 LEU A CA 1
ATOM 1546 C C . LEU A 1 204 ? -9.781 9.928 11.397 1.00 98.38 204 LEU A C 1
ATOM 1548 O O . LEU A 1 204 ? -8.883 9.402 10.750 1.00 98.38 204 LEU A O 1
ATOM 1552 N N . VAL A 1 205 ? -9.553 10.995 12.170 1.00 98.38 205 VAL A N 1
ATOM 1553 C CA . VAL A 1 205 ? -8.223 11.617 12.310 1.00 98.38 205 VAL A CA 1
ATOM 1554 C C . VAL A 1 205 ? -7.188 10.630 12.863 1.00 98.38 205 VAL A C 1
ATOM 1556 O O . VAL A 1 205 ? -6.059 10.599 12.378 1.00 98.38 205 VAL A O 1
ATOM 1559 N N . ALA A 1 206 ? -7.566 9.795 13.835 1.00 98.19 206 ALA A N 1
ATOM 1560 C CA . ALA A 1 206 ? -6.682 8.769 14.386 1.00 98.19 206 ALA A CA 1
ATOM 1561 C C . ALA A 1 206 ? -6.436 7.634 13.379 1.00 98.19 206 ALA A C 1
ATOM 1563 O O . ALA A 1 206 ? -5.313 7.145 13.277 1.00 98.19 206 ALA A O 1
ATOM 1564 N N . VAL A 1 207 ? -7.442 7.275 12.577 1.00 97.94 207 VAL A N 1
ATOM 1565 C CA . VAL A 1 207 ? -7.277 6.298 11.487 1.00 97.94 207 VAL A CA 1
ATOM 1566 C C . VAL A 1 207 ? -6.332 6.830 10.403 1.00 97.94 207 VAL A C 1
ATOM 1568 O O . VAL A 1 207 ? -5.448 6.121 9.937 1.00 97.94 207 VAL A O 1
ATOM 1571 N N . ILE A 1 208 ? -6.413 8.111 10.035 1.00 98.25 208 ILE A N 1
ATOM 1572 C CA . ILE A 1 208 ? -5.446 8.719 9.103 1.00 98.25 208 ILE A CA 1
ATOM 1573 C C . ILE A 1 208 ? -4.012 8.607 9.654 1.00 98.25 208 ILE A C 1
ATOM 1575 O O . ILE A 1 208 ? -3.088 8.276 8.906 1.00 98.25 208 ILE A O 1
ATOM 1579 N N . GLN A 1 209 ? -3.811 8.833 10.957 1.00 98.12 209 GLN A N 1
ATOM 1580 C CA . GLN A 1 209 ? -2.504 8.659 11.607 1.00 98.12 209 GLN A CA 1
ATOM 1581 C C . GLN A 1 209 ? -2.031 7.195 11.588 1.00 98.12 209 GLN A C 1
ATOM 1583 O O . GLN A 1 209 ? -0.855 6.932 11.333 1.00 98.12 209 GLN A O 1
ATOM 1588 N N . GLU A 1 210 ? -2.939 6.239 11.786 1.00 97.12 210 GLU A N 1
ATOM 1589 C CA . GLU A 1 210 ? -2.681 4.801 11.642 1.00 97.12 210 GLU A CA 1
ATOM 1590 C C . GLU A 1 210 ? -2.126 4.461 10.242 1.00 97.12 210 GLU A C 1
ATOM 1592 O O . GLU A 1 210 ? -1.089 3.795 10.139 1.00 97.12 210 GLU A O 1
ATOM 1597 N N . TYR A 1 211 ? -2.721 4.999 9.169 1.00 97.81 211 TYR A N 1
ATOM 1598 C CA . TYR A 1 211 ? -2.210 4.839 7.798 1.00 97.81 211 TYR A CA 1
ATOM 1599 C C . TYR A 1 211 ? -0.850 5.515 7.578 1.00 97.81 211 TYR A C 1
ATOM 1601 O O . TYR A 1 211 ? 0.015 4.968 6.886 1.00 97.81 211 TYR A O 1
ATOM 1609 N N . GLN A 1 212 ? -0.618 6.688 8.173 1.00 97.69 212 GLN A N 1
ATOM 1610 C CA . GLN A 1 212 ? 0.680 7.370 8.105 1.00 97.69 212 GLN A CA 1
ATOM 1611 C C . GLN A 1 212 ? 1.788 6.545 8.776 1.00 97.69 212 GLN A C 1
ATOM 1613 O O . GLN A 1 212 ? 2.903 6.455 8.250 1.00 97.69 212 GLN A O 1
ATOM 1618 N N . PHE A 1 213 ? 1.491 5.902 9.909 1.00 97.81 213 PHE A N 1
ATOM 1619 C CA . PHE A 1 213 ? 2.426 4.989 10.561 1.00 97.81 213 PHE A CA 1
ATOM 1620 C C . PHE A 1 213 ? 2.671 3.727 9.742 1.00 97.81 213 PHE A C 1
ATOM 1622 O O . PHE A 1 213 ? 3.829 3.329 9.615 1.00 97.81 213 PHE A O 1
ATOM 1629 N N . LEU A 1 214 ? 1.638 3.146 9.125 1.00 97.56 214 LEU A N 1
ATOM 1630 C CA . LEU A 1 214 ? 1.803 1.983 8.250 1.00 97.56 214 LEU A CA 1
ATOM 1631 C C . LEU A 1 214 ? 2.714 2.315 7.061 1.00 97.56 214 LEU A C 1
ATOM 1633 O O . LEU A 1 214 ? 3.702 1.621 6.814 1.00 97.56 214 LEU A O 1
ATOM 1637 N N . ARG A 1 215 ? 2.441 3.438 6.383 1.00 98.12 215 ARG A N 1
ATOM 1638 C CA . ARG A 1 215 ? 3.273 3.989 5.302 1.00 98.12 215 ARG A CA 1
ATOM 1639 C C . ARG A 1 215 ? 4.733 4.117 5.725 1.00 98.12 215 ARG A C 1
ATOM 1641 O O . ARG A 1 215 ? 5.627 3.702 4.992 1.00 98.12 215 ARG A O 1
ATOM 1648 N N . ARG A 1 216 ? 4.981 4.684 6.907 1.00 97.69 216 ARG A N 1
ATOM 1649 C CA . ARG A 1 216 ? 6.336 4.852 7.439 1.00 97.69 216 ARG A CA 1
ATOM 1650 C C . ARG A 1 216 ? 7.027 3.511 7.676 1.00 97.69 216 ARG A C 1
ATOM 1652 O O . ARG A 1 216 ? 8.190 3.374 7.310 1.00 97.69 216 ARG A O 1
ATOM 1659 N N . GLU A 1 217 ? 6.349 2.543 8.285 1.00 98.19 217 GLU A N 1
ATOM 1660 C CA . GLU A 1 217 ? 6.947 1.240 8.602 1.00 98.19 217 GLU A CA 1
ATOM 1661 C C . GLU A 1 217 ? 7.294 0.426 7.359 1.00 98.19 217 GLU A C 1
ATOM 1663 O O . GLU A 1 217 ? 8.372 -0.171 7.284 1.00 98.19 217 GLU A O 1
ATOM 1668 N N . LEU A 1 218 ? 6.436 0.468 6.349 1.00 97.88 218 LEU A N 1
ATOM 1669 C CA . LEU A 1 218 ? 6.708 -0.135 5.054 1.00 97.88 218 LEU A CA 1
ATOM 1670 C C . LEU A 1 218 ? 7.933 0.506 4.372 1.00 97.88 218 LEU A C 1
ATOM 1672 O O . LEU A 1 218 ? 8.861 -0.205 3.988 1.00 97.88 218 LEU A O 1
ATOM 1676 N N . TRP A 1 219 ? 8.011 1.842 4.307 1.00 97.69 219 TRP A N 1
ATOM 1677 C CA . TRP A 1 219 ? 9.180 2.532 3.740 1.00 97.69 219 TRP A CA 1
ATOM 1678 C C . TRP A 1 219 ? 10.467 2.289 4.524 1.00 97.69 219 TRP A C 1
ATOM 1680 O O . TRP A 1 219 ? 11.532 2.146 3.928 1.00 97.69 219 TRP A O 1
ATOM 1690 N N . LEU A 1 220 ? 10.399 2.228 5.857 1.00 97.19 220 LEU A N 1
ATOM 1691 C CA . LEU A 1 220 ? 11.558 1.879 6.681 1.00 97.19 220 LEU A CA 1
ATOM 1692 C C . LEU A 1 220 ? 12.046 0.460 6.387 1.00 97.19 220 LEU A C 1
ATOM 1694 O O . LEU A 1 220 ? 13.255 0.238 6.365 1.00 97.19 220 LEU A O 1
ATOM 1698 N N . THR A 1 221 ? 11.126 -0.472 6.144 1.00 97.38 221 THR A N 1
ATOM 1699 C CA . THR A 1 221 ? 11.450 -1.858 5.785 1.00 97.38 221 THR A CA 1
ATOM 1700 C C . THR A 1 221 ? 12.149 -1.915 4.431 1.00 97.38 221 THR A C 1
ATOM 1702 O O . THR A 1 221 ? 13.274 -2.409 4.345 1.00 97.38 221 THR A O 1
ATOM 1705 N N . LEU A 1 222 ? 11.552 -1.295 3.407 1.00 96.31 222 LEU A N 1
ATOM 1706 C CA . LEU A 1 222 ? 12.150 -1.200 2.075 1.00 96.31 222 LEU A CA 1
ATOM 1707 C C . LEU A 1 222 ? 13.512 -0.509 2.116 1.00 96.31 222 LEU A C 1
ATOM 1709 O O . LEU A 1 222 ? 14.476 -1.017 1.557 1.00 96.31 222 LEU A O 1
ATOM 1713 N N . ARG A 1 223 ? 13.641 0.612 2.833 1.00 95.94 223 ARG A N 1
ATOM 1714 C CA . ARG A 1 223 ? 14.913 1.331 2.951 1.00 95.94 223 ARG A CA 1
ATOM 1715 C C . ARG A 1 223 ? 16.017 0.438 3.514 1.00 95.94 223 ARG A C 1
ATOM 1717 O O . ARG A 1 223 ? 17.121 0.460 2.980 1.00 95.94 223 ARG A O 1
ATOM 1724 N N . ARG A 1 224 ? 15.753 -0.329 4.578 1.00 93.88 224 ARG A N 1
ATOM 1725 C CA . ARG A 1 224 ? 16.765 -1.213 5.190 1.00 93.88 224 ARG A CA 1
ATOM 1726 C C . ARG A 1 224 ? 17.232 -2.289 4.210 1.00 93.88 224 ARG A C 1
ATOM 1728 O O . ARG A 1 224 ? 18.434 -2.490 4.083 1.00 93.88 224 ARG A O 1
ATOM 1735 N N . ALA A 1 225 ? 16.301 -2.923 3.503 1.00 92.31 225 ALA A N 1
ATOM 1736 C CA . ALA A 1 225 ? 16.608 -4.010 2.580 1.00 92.31 225 ALA A CA 1
ATOM 1737 C C . ALA A 1 225 ? 17.248 -3.515 1.266 1.00 92.31 225 ALA A C 1
ATOM 1739 O O .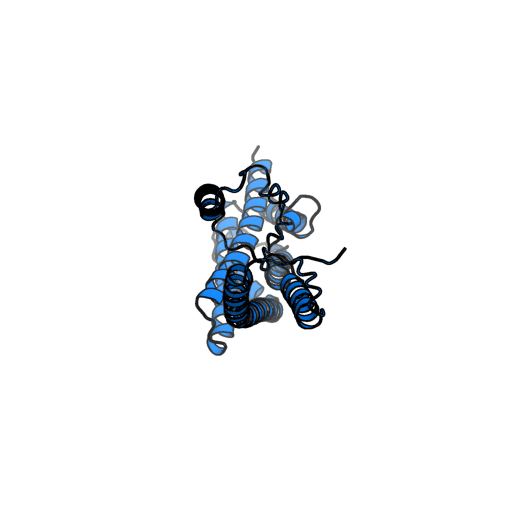 ALA A 1 225 ? 18.293 -4.014 0.849 1.00 92.31 225 ALA A O 1
ATOM 1740 N N . LEU A 1 226 ? 16.687 -2.469 0.652 1.00 88.94 226 LEU A N 1
ATOM 1741 C CA . LEU A 1 226 ? 17.132 -1.944 -0.643 1.00 88.94 226 LEU A CA 1
ATOM 1742 C C . LEU A 1 226 ? 18.443 -1.147 -0.566 1.00 88.94 226 LEU A C 1
ATOM 1744 O O . LEU A 1 226 ? 19.093 -0.948 -1.591 1.00 88.94 226 LEU A O 1
ATOM 1748 N N . THR A 1 227 ? 18.889 -0.720 0.624 1.00 89.12 227 THR A N 1
ATOM 1749 C CA . THR A 1 227 ? 20.191 -0.033 0.775 1.00 89.12 227 THR A CA 1
ATOM 1750 C C . THR A 1 227 ? 21.343 -0.876 0.212 1.00 89.12 227 THR A C 1
ATOM 1752 O O . THR A 1 227 ? 22.283 -0.328 -0.364 1.00 89.12 227 THR A O 1
ATOM 1755 N N . LEU A 1 228 ? 21.256 -2.204 0.322 1.00 84.50 228 LEU A N 1
ATOM 1756 C CA . LEU A 1 228 ? 22.264 -3.119 -0.217 1.00 84.50 228 LEU A CA 1
ATOM 1757 C C . LEU A 1 228 ? 22.177 -3.268 -1.743 1.00 84.50 228 LEU A C 1
ATOM 1759 O O . LEU A 1 228 ? 23.197 -3.490 -2.389 1.00 84.50 228 LEU A O 1
ATOM 1763 N N . GLN A 1 229 ? 20.985 -3.099 -2.317 1.00 86.94 229 GLN A N 1
ATOM 1764 C CA . GLN A 1 229 ? 20.728 -3.255 -3.751 1.00 86.94 229 GLN A CA 1
ATOM 1765 C C . GLN A 1 229 ? 21.007 -1.982 -4.567 1.00 86.94 229 GLN A C 1
ATOM 1767 O O . GLN A 1 229 ? 21.147 -2.058 -5.784 1.00 86.94 229 GLN A O 1
ATOM 1772 N N . ARG A 1 230 ? 21.124 -0.819 -3.905 1.00 90.50 230 ARG A N 1
ATOM 1773 C CA . ARG A 1 230 ? 21.397 0.493 -4.529 1.00 90.50 230 ARG A CA 1
ATOM 1774 C C . ARG A 1 230 ? 20.450 0.793 -5.709 1.00 90.50 230 ARG A C 1
ATOM 1776 O O . ARG A 1 230 ? 20.919 0.942 -6.845 1.00 90.50 230 ARG A O 1
ATOM 1783 N N . PRO A 1 231 ? 19.130 0.888 -5.462 1.00 93.25 231 PRO A N 1
ATOM 1784 C CA . PRO A 1 231 ? 18.183 1.230 -6.511 1.00 93.25 231 PRO A CA 1
ATOM 1785 C C . PRO A 1 231 ? 18.491 2.617 -7.093 1.00 93.25 231 PRO A C 1
ATOM 1787 O O . PRO A 1 231 ? 18.975 3.519 -6.406 1.00 93.25 231 PRO A O 1
ATOM 1790 N N . THR A 1 232 ? 18.211 2.784 -8.378 1.00 94.31 232 THR A N 1
ATOM 1791 C CA . THR A 1 232 ? 18.247 4.071 -9.077 1.00 94.31 232 THR A CA 1
ATOM 1792 C C . THR A 1 232 ? 17.125 4.984 -8.603 1.00 94.31 232 THR A C 1
ATOM 1794 O O . THR A 1 232 ? 16.126 4.536 -8.039 1.00 94.31 232 THR A O 1
ATOM 1797 N N . ALA A 1 233 ? 17.252 6.280 -8.893 1.00 95.12 233 ALA A N 1
ATOM 1798 C CA . ALA A 1 233 ? 16.184 7.238 -8.630 1.00 95.12 233 ALA A CA 1
ATOM 1799 C C . ALA A 1 233 ? 14.871 6.834 -9.325 1.00 95.12 233 ALA A C 1
ATOM 1801 O O . ALA A 1 233 ? 13.823 6.857 -8.690 1.00 95.12 233 ALA A O 1
ATOM 1802 N N . THR A 1 234 ? 14.933 6.398 -10.589 1.00 93.12 234 THR A N 1
ATOM 1803 C CA . THR A 1 234 ? 13.762 5.940 -11.354 1.00 93.12 234 THR A CA 1
ATOM 1804 C C . THR A 1 234 ? 13.049 4.775 -10.674 1.00 93.12 234 THR A C 1
ATOM 1806 O O . THR A 1 234 ? 11.834 4.812 -10.519 1.00 93.12 234 THR A O 1
ATOM 1809 N N . GLU A 1 235 ? 13.795 3.772 -10.206 1.00 93.69 235 GLU A N 1
ATOM 1810 C CA . GLU A 1 235 ? 13.223 2.631 -9.477 1.00 93.69 235 GLU A CA 1
ATOM 1811 C C . GLU A 1 235 ? 12.524 3.076 -8.190 1.00 93.69 235 GLU A C 1
ATOM 1813 O O . GLU A 1 235 ? 11.414 2.632 -7.911 1.00 93.69 235 GLU A O 1
ATOM 1818 N N . VAL A 1 236 ? 13.133 3.992 -7.429 1.00 95.44 236 VAL A N 1
ATOM 1819 C CA . VAL A 1 236 ? 12.534 4.538 -6.200 1.00 95.44 236 VAL A CA 1
ATOM 1820 C C . VAL A 1 236 ? 11.261 5.336 -6.494 1.00 95.44 236 VAL A C 1
ATOM 1822 O O . VAL A 1 236 ? 10.292 5.208 -5.745 1.00 95.44 236 VAL A O 1
ATOM 1825 N N . PHE A 1 237 ? 11.237 6.134 -7.566 1.00 95.75 237 PHE A N 1
ATOM 1826 C CA . PHE A 1 237 ? 10.049 6.899 -7.954 1.00 95.75 237 PHE A CA 1
ATOM 1827 C C . PHE A 1 237 ? 8.890 5.987 -8.348 1.00 95.75 237 PHE A C 1
ATOM 1829 O O . PHE A 1 237 ? 7.809 6.129 -7.783 1.00 95.75 237 PHE A O 1
ATOM 1836 N N . VAL A 1 238 ? 9.124 5.004 -9.221 1.00 92.88 238 VAL A N 1
ATOM 1837 C CA . VAL A 1 238 ? 8.073 4.063 -9.643 1.00 92.88 238 VAL A CA 1
ATOM 1838 C C . VAL A 1 238 ? 7.587 3.218 -8.462 1.00 92.88 238 VAL A C 1
ATOM 1840 O O . VAL A 1 238 ? 6.383 3.065 -8.265 1.00 92.88 238 VAL A O 1
ATOM 1843 N N . LEU A 1 239 ? 8.495 2.726 -7.607 1.00 94.88 239 LEU A N 1
ATOM 1844 C CA . LEU A 1 239 ? 8.114 2.078 -6.345 1.00 94.88 239 LEU A CA 1
ATOM 1845 C C . LEU A 1 239 ? 7.187 2.978 -5.522 1.00 94.88 239 LEU A C 1
ATOM 1847 O O . LEU A 1 239 ? 6.162 2.517 -5.019 1.00 94.88 239 LEU A O 1
ATOM 1851 N N . GLY A 1 240 ? 7.534 4.261 -5.413 1.00 95.25 240 GLY A N 1
ATOM 1852 C CA . GLY A 1 240 ? 6.728 5.260 -4.730 1.00 95.25 240 GLY A CA 1
ATOM 1853 C C . GLY A 1 240 ? 5.344 5.442 -5.341 1.00 95.25 240 GLY A C 1
ATOM 1854 O O . GLY A 1 240 ? 4.371 5.495 -4.595 1.00 95.25 2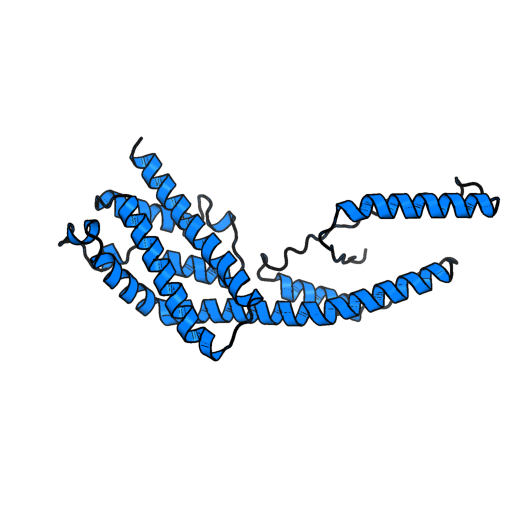40 GLY A O 1
ATOM 1855 N N . GLU A 1 241 ? 5.220 5.472 -6.663 1.00 94.50 241 GLU A N 1
ATOM 1856 C CA . GLU A 1 241 ? 3.931 5.600 -7.353 1.00 94.50 241 GLU A CA 1
ATOM 1857 C C . GLU A 1 241 ? 2.983 4.445 -7.012 1.00 94.50 241 GLU A C 1
ATOM 1859 O O . GLU A 1 241 ? 1.868 4.688 -6.542 1.00 94.50 241 GLU A O 1
ATOM 1864 N N . HIS A 1 242 ? 3.437 3.192 -7.142 1.00 93.12 242 HIS A N 1
ATOM 1865 C CA . HIS A 1 242 ? 2.633 2.019 -6.765 1.00 93.12 242 HIS A CA 1
ATOM 1866 C C . HIS A 1 242 ? 2.246 2.049 -5.285 1.00 93.12 242 HIS A C 1
ATOM 1868 O O . HIS A 1 242 ? 1.113 1.726 -4.908 1.00 93.12 242 HIS A O 1
ATOM 1874 N N . PHE A 1 243 ? 3.189 2.459 -4.443 1.00 94.50 243 PHE A N 1
ATOM 1875 C CA . PHE A 1 243 ? 3.013 2.536 -3.006 1.00 94.50 243 PHE A CA 1
ATOM 1876 C C . PHE A 1 243 ? 1.950 3.565 -2.602 1.00 94.50 243 PHE A C 1
ATOM 1878 O O . PHE A 1 243 ? 1.015 3.249 -1.861 1.00 94.50 243 PHE A O 1
ATOM 1885 N N . HIS A 1 244 ? 2.089 4.793 -3.100 1.00 95.06 244 HIS A N 1
ATOM 1886 C CA . HIS A 1 244 ? 1.186 5.899 -2.816 1.00 95.06 244 HIS A CA 1
ATOM 1887 C C . HIS A 1 244 ? -0.201 5.623 -3.373 1.00 95.06 244 HIS A C 1
ATOM 1889 O O . HIS A 1 244 ? -1.162 5.663 -2.610 1.00 95.06 244 HIS A O 1
ATOM 1895 N N . PHE A 1 245 ? -0.296 5.216 -4.641 1.00 95.56 245 PHE A N 1
ATOM 1896 C CA . PHE A 1 245 ? -1.575 4.891 -5.261 1.00 95.56 245 PHE A CA 1
ATOM 1897 C C . PHE A 1 245 ? -2.361 3.853 -4.452 1.00 95.56 245 PHE A C 1
ATOM 1899 O O . PHE A 1 245 ? -3.544 4.048 -4.171 1.00 95.56 245 PHE A O 1
ATOM 1906 N N . THR A 1 246 ? -1.707 2.762 -4.043 1.00 96.62 246 THR A N 1
ATOM 1907 C CA . THR A 1 246 ? -2.380 1.674 -3.320 1.00 96.62 246 THR A CA 1
ATOM 1908 C C . THR A 1 246 ? -2.884 2.152 -1.957 1.00 96.62 246 THR A C 1
ATOM 1910 O O . THR A 1 246 ? -4.061 1.978 -1.641 1.00 96.62 246 THR A O 1
ATOM 1913 N N . LEU A 1 247 ? -2.025 2.783 -1.149 1.00 97.00 247 LEU A N 1
ATOM 1914 C CA . LEU A 1 247 ? -2.419 3.221 0.192 1.00 97.00 247 LEU A CA 1
ATOM 1915 C C . LEU A 1 247 ? -3.423 4.375 0.168 1.00 97.00 247 LEU A C 1
ATOM 1917 O O . LEU A 1 247 ? -4.329 4.396 0.998 1.00 97.00 247 LEU A O 1
ATOM 1921 N N . ASP A 1 248 ? -3.286 5.316 -0.765 1.00 97.94 248 ASP A N 1
ATOM 1922 C CA . ASP A 1 248 ? -4.218 6.437 -0.895 1.00 97.94 248 ASP A CA 1
ATOM 1923 C C . ASP A 1 248 ? -5.585 5.954 -1.394 1.00 97.94 248 ASP A C 1
ATOM 1925 O O . ASP A 1 248 ? -6.609 6.461 -0.937 1.00 97.94 248 ASP A O 1
ATOM 1929 N N . SER A 1 249 ? -5.637 4.914 -2.234 1.00 97.69 249 SER A N 1
ATOM 1930 C CA . SER A 1 249 ? -6.900 4.280 -2.639 1.00 97.69 249 SER A CA 1
ATOM 1931 C C . SER A 1 249 ? -7.604 3.612 -1.454 1.00 97.69 249 SER A C 1
ATOM 1933 O O . SER A 1 249 ? -8.795 3.834 -1.235 1.00 97.69 249 SER A O 1
ATOM 1935 N N . ILE A 1 250 ? -6.868 2.854 -0.635 1.00 97.62 250 ILE A N 1
ATOM 1936 C CA . ILE A 1 250 ? -7.395 2.212 0.583 1.00 97.62 250 ILE A CA 1
ATOM 1937 C C . ILE A 1 250 ? -7.891 3.261 1.592 1.00 97.62 250 ILE A C 1
ATOM 1939 O O . ILE A 1 250 ? -8.993 3.147 2.141 1.00 97.62 250 ILE A O 1
ATOM 1943 N N . LEU A 1 251 ? -7.097 4.310 1.826 1.00 98.00 251 LEU A N 1
ATOM 1944 C CA . LEU A 1 251 ? -7.471 5.401 2.721 1.00 98.00 251 LEU A CA 1
ATOM 1945 C C . LEU A 1 251 ? -8.712 6.138 2.204 1.00 98.00 251 LEU A C 1
ATOM 1947 O O . LEU A 1 251 ? -9.604 6.454 2.987 1.00 98.00 251 LEU A O 1
ATOM 1951 N N . SER A 1 252 ? -8.808 6.364 0.892 1.00 98.31 252 SER A N 1
ATOM 1952 C CA . SER A 1 252 ? -9.975 7.004 0.272 1.00 98.31 252 SER A CA 1
ATOM 1953 C C . SER A 1 252 ? -11.254 6.194 0.500 1.00 98.31 252 SER A C 1
ATOM 1955 O O . SER A 1 252 ? -12.278 6.765 0.876 1.00 98.31 252 SER A O 1
ATOM 1957 N N . LEU A 1 253 ? -11.193 4.863 0.360 1.00 98.31 253 LEU A N 1
ATOM 1958 C CA . LEU A 1 253 ? -12.312 3.970 0.687 1.00 98.31 253 LEU A CA 1
ATOM 1959 C C . LEU A 1 253 ? -12.694 4.041 2.171 1.00 98.31 253 LEU A C 1
ATOM 1961 O O . LEU A 1 253 ? -13.877 4.062 2.508 1.00 98.31 253 LEU A O 1
ATOM 1965 N N . THR A 1 254 ? -11.695 4.119 3.051 1.00 98.00 254 THR A N 1
ATOM 1966 C CA . THR A 1 254 ? -11.905 4.255 4.497 1.00 98.00 254 THR A CA 1
ATOM 1967 C C . THR A 1 254 ? -12.609 5.572 4.838 1.00 98.00 254 THR A C 1
ATOM 1969 O O . THR A 1 254 ? -13.608 5.567 5.556 1.00 98.00 254 THR A O 1
ATOM 1972 N N . ILE A 1 255 ? -12.130 6.698 4.297 1.00 98.50 255 ILE A N 1
ATOM 1973 C CA . ILE A 1 255 ? -12.723 8.032 4.492 1.00 98.50 255 ILE A CA 1
ATOM 1974 C C . ILE A 1 255 ? -14.177 8.049 4.019 1.00 98.50 255 ILE A C 1
ATOM 1976 O O . ILE A 1 255 ? -15.049 8.571 4.715 1.00 98.50 255 ILE A O 1
ATOM 1980 N N . GLU A 1 256 ? -14.445 7.468 2.852 1.00 98.19 256 GLU A N 1
ATOM 1981 C CA . GLU A 1 256 ? -15.790 7.413 2.292 1.00 98.19 256 GLU A CA 1
ATOM 1982 C C . GLU A 1 256 ? -16.757 6.632 3.192 1.00 98.19 256 GLU A C 1
ATOM 1984 O O . GLU A 1 256 ? -17.891 7.064 3.396 1.00 98.19 256 GLU A O 1
ATOM 1989 N N . GLU A 1 257 ? -16.318 5.525 3.794 1.00 98.31 257 GLU A N 1
ATOM 1990 C CA . GLU A 1 257 ? -17.159 4.770 4.725 1.00 98.31 257 GLU A CA 1
ATOM 1991 C C . GLU A 1 257 ? -17.442 5.553 6.018 1.00 98.31 257 GLU A C 1
ATOM 1993 O O . GLU A 1 257 ? -18.580 5.583 6.487 1.00 98.31 257 GLU A O 1
ATOM 1998 N N . TYR A 1 258 ? -16.449 6.272 6.554 1.00 98.38 258 TYR A N 1
ATOM 1999 C CA . TYR A 1 258 ? -16.661 7.201 7.670 1.00 98.38 258 TYR A CA 1
ATOM 2000 C C . TYR A 1 258 ? -17.649 8.317 7.317 1.00 98.38 258 TYR A C 1
ATOM 2002 O O . TYR A 1 258 ? -18.463 8.710 8.153 1.00 98.38 258 TYR A O 1
ATOM 2010 N N . ARG A 1 259 ? -17.601 8.838 6.086 1.00 98.12 259 ARG A N 1
ATOM 2011 C CA . ARG A 1 259 ? -18.538 9.866 5.620 1.00 98.12 259 ARG A CA 1
ATOM 2012 C C . ARG A 1 259 ? -19.970 9.338 5.602 1.00 98.12 259 ARG A C 1
ATOM 2014 O O . ARG A 1 259 ? -20.853 10.023 6.103 1.00 98.12 259 ARG A O 1
ATOM 2021 N N . ARG A 1 260 ? -20.188 8.126 5.082 1.00 97.75 260 ARG A N 1
ATOM 2022 C CA . ARG A 1 260 ? -21.515 7.483 5.043 1.00 97.75 260 ARG A CA 1
ATOM 2023 C C . ARG A 1 260 ? -22.084 7.207 6.427 1.00 97.75 260 ARG A C 1
ATOM 2025 O O . ARG A 1 260 ? -23.287 7.306 6.604 1.00 97.75 260 ARG A O 1
ATOM 2032 N N . HIS A 1 261 ? -21.240 6.855 7.394 1.00 96.81 261 HIS A N 1
ATOM 2033 C CA . HIS A 1 261 ? -21.696 6.565 8.753 1.00 96.81 261 HIS A CA 1
ATOM 2034 C C . HIS A 1 261 ? -22.178 7.808 9.521 1.00 96.81 261 HIS A C 1
ATOM 2036 O O . HIS A 1 261 ? -22.974 7.679 10.443 1.00 96.81 261 HIS A O 1
ATOM 2042 N N . ASN A 1 262 ? -21.694 9.000 9.157 1.00 92.12 262 ASN A N 1
ATOM 2043 C CA . ASN A 1 262 ? -22.027 10.261 9.830 1.00 92.12 262 ASN A CA 1
ATOM 2044 C C . ASN A 1 262 ? -23.172 11.046 9.155 1.00 92.12 262 ASN A C 1
ATOM 2046 O O . ASN A 1 262 ? -23.411 12.194 9.533 1.00 92.12 262 ASN A O 1
ATOM 2050 N N . GLN A 1 263 ? -23.825 10.473 8.139 1.00 89.88 263 GLN A N 1
ATOM 2051 C CA . GLN A 1 263 ? -25.009 11.032 7.470 1.00 89.88 263 GLN A CA 1
ATOM 2052 C C . GLN A 1 263 ? -26.284 10.439 8.063 1.00 89.88 263 GLN A C 1
ATOM 2054 O O . GLN A 1 263 ? -27.244 11.221 8.240 1.00 89.88 263 GLN A O 1
#

Sequence (263 aa):
MLPTIVVVSSHVEAREGLVATLNDQCHGACQSLGLDPSDAGRVAEYKPAAVVLDPLIAPDGVSQLEASLATLASAPPVITITQSNRLQHELYAEAEERLVEELTTVIPALRRLRVALLDAADIIEQERREIVARWIQRMLQIPSFQAQPDMTLQELRDEVPLLIAALVGSLRHGARASAFQPGAEVYAGSVGHARTRIRQGIPLVAVIQEYQFLRRELWLTLRRALTLQRPTATEVFVLGEHFHFTLDSILSLTIEEYRRHNQ

pLDDT: mean 77.64, std 24.01, range [22.34, 98.5]

Foldseek 3Di:
DDDDDDDDDPDPPVVVVVVVVVLVVVQVVCVVVVHDPPVVDPPPPPPPPDPPPPLQAALCSLVVVVVVVVCVVPDDPPDPDPDDDPVVVVVVVVVVVVVVVVCVVVSVVVVVLLVLLLVLLVLCVVCVVVLLVQLLVVLCVQVLVVVQPVQDPCLSSQLVSVLSVLLSCCSNGNDDPVCCDPPHPLVVSLLRNLVSCVVSVNDLVSVVVSLVSSLVSSVVSCCVVCVVVPDDPVSVVSSVVSSCSSSVSSSVSSVVSVVVVVD

Radius of gyration: 27.11 Å; chains: 1; bounding box: 47×34×91 Å